Protein AF-A0A9P9YRV8-F1 (afdb_monomer)

Radius of gyration: 102.63 Å; Cα contacts (8 Å, |Δi|>4): 86; chains: 1; bounding box: 200×25×296 Å

Organism: NCBI:txid103775

InterPro domains:
  IPR000014 PAS domain [PS50112] (34-75)
  IPR000014 PAS domain [PS50112] (82-131)

pLDDT: mean 73.24, std 5.91, range [46.06, 87.19]

Secondary structure (DSSP, 8-state):
-HHHHHHHHHHHHHHHHHHHHHHHHHHIIIIIIIHHIIIIIIHHIIIIIIHHHIIIIIHHHHHHHHHIIIIIIIHHIIIIIIHHIIIIIIHHIIIIIIHHHHHHHHHIIIIIIIHHHHHHHHHHHHHIIIIIIIHHIIIIIIHHHHIIIIIHHHHHHHHHIIIIIIHHIIIIIIHHHIIIIIHHHHHHHHHIIIIIIIHIIIIIIIHHIIIIIIHHHIIIIIHHHHHHHHHHIIIIIHHHHHHHHHHHHHHHTT--

Structure (mmCIF, N/CA/C/O backbone):
data_AF-A0A9P9YRV8-F1
#
_entry.id   AF-A0A9P9YRV8-F1
#
loop_
_atom_site.group_PDB
_atom_site.id
_atom_site.type_symbol
_atom_site.label_atom_id
_atom_site.label_alt_id
_atom_site.label_comp_id
_atom_site.label_asym_id
_atom_site.label_entity_id
_atom_site.label_seq_id
_atom_site.pdbx_PDB_ins_code
_atom_site.Cartn_x
_atom_site.Cartn_y
_atom_site.Cartn_z
_atom_site.occupancy
_atom_site.B_iso_or_equiv
_atom_site.auth_seq_id
_atom_site.auth_comp_id
_atom_site.auth_asym_id
_atom_site.auth_atom_id
_atom_site.pdbx_PDB_model_num
ATOM 1 N N . MET A 1 1 ? -99.547 -4.811 131.053 1.00 62.16 1 MET A N 1
ATOM 2 C CA . MET A 1 1 ? -98.113 -4.638 131.348 1.00 62.16 1 MET A CA 1
ATOM 3 C C . MET A 1 1 ? -97.326 -5.528 130.400 1.00 62.16 1 MET A C 1
ATOM 5 O O . MET A 1 1 ? -96.744 -4.985 129.481 1.00 62.16 1 MET A O 1
ATOM 9 N N . GLU A 1 2 ? -97.522 -6.845 130.462 1.00 62.38 2 GLU A N 1
ATOM 10 C CA . GLU A 1 2 ? -96.883 -7.852 129.587 1.00 62.38 2 GLU A CA 1
ATOM 11 C C . GLU A 1 2 ? -97.048 -7.605 128.067 1.00 62.38 2 GLU A C 1
ATOM 13 O O . GLU A 1 2 ? -96.079 -7.603 127.322 1.00 62.38 2 GLU A O 1
ATOM 18 N N . SER A 1 3 ? -98.254 -7.263 127.589 1.00 68.81 3 SER A N 1
ATOM 19 C CA . SER A 1 3 ? -98.469 -6.919 126.164 1.00 68.81 3 SER A CA 1
ATOM 20 C C . SER A 1 3 ? -97.744 -5.645 125.708 1.00 68.81 3 SER A C 1
ATOM 22 O O . SER A 1 3 ? -97.517 -5.473 124.514 1.00 68.81 3 SER A O 1
ATOM 24 N N . MET A 1 4 ? -97.439 -4.734 126.633 1.00 70.69 4 MET A N 1
ATOM 25 C CA . MET A 1 4 ? -96.762 -3.476 126.320 1.00 70.69 4 MET A CA 1
ATOM 26 C C . MET A 1 4 ? -95.242 -3.664 126.339 1.00 70.69 4 MET A C 1
ATOM 28 O O . MET A 1 4 ? -94.564 -3.056 125.524 1.00 70.69 4 MET A O 1
ATOM 32 N N . GLU A 1 5 ? -94.730 -4.542 127.208 1.00 69.75 5 GLU A N 1
ATOM 33 C CA . GLU A 1 5 ? -93.324 -4.967 127.222 1.00 69.75 5 GLU A CA 1
ATOM 34 C C . GLU A 1 5 ? -92.964 -5.748 125.953 1.00 69.75 5 GLU A C 1
ATOM 36 O O . GLU A 1 5 ? -92.031 -5.344 125.267 1.00 69.75 5 GLU A O 1
ATOM 41 N N . ASN A 1 6 ? -93.766 -6.744 125.553 1.00 73.62 6 ASN A N 1
ATOM 42 C CA . ASN A 1 6 ? -93.515 -7.504 124.318 1.00 73.62 6 ASN A CA 1
ATOM 43 C C . ASN A 1 6 ? -93.529 -6.612 123.065 1.00 73.62 6 ASN A C 1
ATOM 45 O O . ASN A 1 6 ? -92.694 -6.765 122.183 1.00 73.62 6 ASN A O 1
ATOM 49 N N . SER A 1 7 ? -94.452 -5.644 122.992 1.00 76.00 7 SER A N 1
ATOM 50 C CA . SER A 1 7 ? -94.503 -4.702 121.866 1.00 76.00 7 SER A CA 1
ATOM 51 C C . SER A 1 7 ? -93.309 -3.745 121.845 1.00 76.00 7 SER A C 1
ATOM 53 O O . SER A 1 7 ? -92.936 -3.272 120.772 1.00 76.00 7 SER A O 1
ATOM 55 N N . LEU A 1 8 ? -92.746 -3.414 123.011 1.00 77.00 8 LEU A N 1
ATOM 56 C CA . LEU A 1 8 ? -91.560 -2.570 123.096 1.00 77.00 8 LEU A CA 1
ATOM 57 C C . LEU A 1 8 ? -90.315 -3.356 122.679 1.00 77.00 8 LEU A C 1
ATOM 59 O O . LEU A 1 8 ? -89.499 -2.821 121.942 1.00 77.00 8 LEU A O 1
ATOM 63 N N . GLU A 1 9 ? -90.202 -4.611 123.118 1.00 78.94 9 GLU A N 1
ATOM 64 C CA . GLU A 1 9 ? -89.102 -5.521 122.787 1.00 78.94 9 GLU A CA 1
ATOM 65 C C . GLU A 1 9 ? -89.057 -5.813 121.282 1.00 78.94 9 GLU A C 1
ATOM 67 O O . GLU A 1 9 ? -88.034 -5.573 120.648 1.00 78.94 9 GLU A O 1
ATOM 72 N N . GLU A 1 10 ? -90.195 -6.167 120.680 1.00 80.12 10 GLU A N 1
ATOM 73 C CA . GLU A 1 10 ? -90.313 -6.421 119.238 1.00 80.12 10 GLU A CA 1
ATOM 74 C C . GLU A 1 10 ? -90.015 -5.159 118.403 1.00 80.12 10 GLU A C 1
ATOM 76 O O . GLU A 1 10 ? -89.367 -5.216 117.357 1.00 80.12 10 GLU A O 1
ATOM 81 N N . SER A 1 11 ? -90.429 -3.977 118.880 1.00 80.50 11 SER A N 1
ATOM 82 C CA . SER A 1 11 ? -90.092 -2.711 118.219 1.00 80.50 11 SER A CA 1
ATOM 83 C C . SER A 1 11 ? -88.614 -2.345 118.358 1.00 80.50 11 SER A C 1
ATOM 85 O O . SER A 1 11 ? -88.076 -1.684 117.467 1.00 80.50 11 SER A O 1
ATOM 87 N N . LEU A 1 12 ? -87.971 -2.716 119.468 1.00 81.88 12 LEU A N 1
ATOM 88 C CA . LEU A 1 12 ? -86.553 -2.459 119.699 1.00 81.88 12 LEU A CA 1
ATOM 89 C C . LEU A 1 12 ? -85.692 -3.387 118.838 1.00 81.88 12 LEU A C 1
ATOM 91 O O . LEU A 1 12 ? -84.738 -2.922 118.223 1.00 81.88 12 LEU A O 1
ATOM 95 N N . GLU A 1 13 ? -86.069 -4.662 118.746 1.00 82.94 13 GLU A N 1
ATOM 96 C CA . GLU A 1 13 ? -85.410 -5.669 117.913 1.00 82.94 13 GLU A CA 1
ATOM 97 C C . GLU A 1 13 ? -85.492 -5.283 116.434 1.00 82.94 13 GLU A C 1
ATOM 99 O O . GLU A 1 13 ? -84.472 -5.193 115.756 1.00 82.94 13 GLU A O 1
ATOM 104 N N . LYS A 1 14 ? -86.681 -4.890 115.962 1.00 82.62 14 LYS A N 1
ATOM 105 C CA . LYS A 1 14 ? -86.872 -4.432 114.581 1.00 82.62 14 LYS A CA 1
ATOM 106 C C . LYS A 1 14 ? -86.102 -3.149 114.258 1.00 82.62 14 LYS A C 1
ATOM 108 O O . LYS A 1 14 ? -85.622 -2.982 113.140 1.00 82.62 14 LYS A O 1
ATOM 113 N N . TYR A 1 15 ? -85.983 -2.230 115.220 1.00 86.75 15 TYR A N 1
ATOM 114 C CA . TYR A 1 15 ? -85.155 -1.032 115.057 1.00 86.75 15 TYR A CA 1
ATOM 115 C C . TYR A 1 15 ? -83.664 -1.384 114.991 1.00 86.75 15 TYR A C 1
ATOM 117 O O . TYR A 1 15 ? -82.944 -0.821 114.173 1.00 86.75 15 TYR A O 1
ATOM 125 N N . GLN A 1 16 ? -83.200 -2.313 115.830 1.00 85.12 16 GLN A N 1
ATOM 126 C CA . GLN A 1 16 ? -81.811 -2.774 115.823 1.00 85.12 16 GLN A CA 1
ATOM 127 C C . GLN A 1 16 ? -81.460 -3.511 114.531 1.00 85.12 16 GLN A C 1
ATOM 129 O O . GLN A 1 16 ? -80.398 -3.252 113.974 1.00 85.12 16 GLN A O 1
ATOM 134 N N . GLU A 1 17 ? -82.347 -4.373 114.036 1.00 84.81 17 GLU A N 1
ATOM 135 C CA . GLU A 1 17 ? -82.160 -5.101 112.781 1.00 84.81 17 GLU A CA 1
ATOM 136 C C . GLU A 1 17 ? -82.099 -4.137 111.592 1.00 84.81 17 GLU A C 1
ATOM 138 O O . GLU A 1 17 ? -81.122 -4.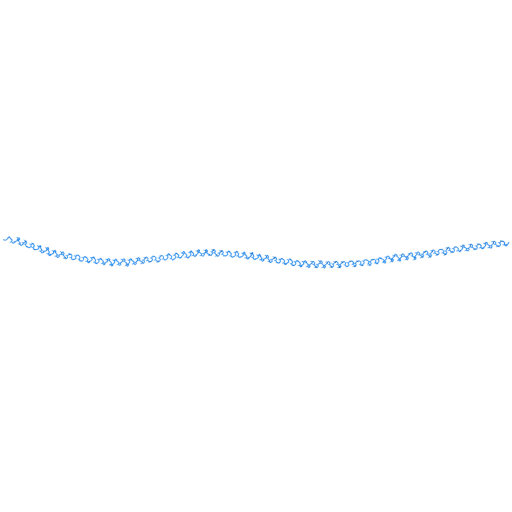154 110.850 1.00 84.81 17 GLU A O 1
ATOM 143 N N . ALA A 1 18 ? -83.056 -3.209 111.485 1.00 84.44 18 ALA A N 1
ATOM 144 C CA . ALA A 1 18 ? -83.060 -2.206 110.420 1.00 84.44 18 ALA A CA 1
ATOM 145 C C . ALA A 1 18 ? -81.844 -1.265 110.485 1.00 84.44 18 ALA A C 1
ATOM 147 O O . ALA A 1 18 ? -81.298 -0.889 109.451 1.00 84.44 18 ALA A O 1
ATOM 148 N N . TYR A 1 19 ? -81.407 -0.878 111.690 1.00 87.19 19 TYR A N 1
ATOM 149 C CA . TYR A 1 19 ? -80.207 -0.059 111.855 1.00 87.19 19 TYR A CA 1
ATOM 150 C C . TYR A 1 19 ? -78.945 -0.825 111.447 1.00 87.19 19 TYR A C 1
ATOM 152 O O . TYR A 1 19 ? -78.084 -0.264 110.777 1.00 87.19 19 TYR A O 1
ATOM 160 N N . LEU A 1 20 ? -78.836 -2.101 111.826 1.00 85.56 20 LEU A N 1
ATOM 161 C CA . LEU A 1 20 ? -77.688 -2.934 111.482 1.00 85.56 20 LEU A CA 1
ATOM 162 C C . LEU A 1 20 ? -77.638 -3.240 109.981 1.00 85.56 20 LEU A C 1
ATOM 164 O O . LEU A 1 20 ? -76.558 -3.204 109.402 1.00 85.56 20 LEU A O 1
ATOM 168 N N . GLU A 1 21 ? -78.786 -3.509 109.360 1.00 86.19 21 GLU A N 1
ATOM 169 C CA . GLU A 1 21 ? -78.904 -3.763 107.923 1.00 86.19 21 GLU A CA 1
ATOM 170 C C . GLU A 1 21 ? -78.520 -2.522 107.116 1.00 86.19 21 GLU A C 1
ATOM 172 O O . GLU A 1 21 ? -77.630 -2.608 106.276 1.00 86.19 21 GLU A O 1
ATOM 177 N N . ALA A 1 22 ? -79.084 -1.354 107.446 1.00 84.69 22 ALA A N 1
ATOM 178 C CA . ALA A 1 22 ? -78.733 -0.099 106.784 1.00 84.69 22 ALA A CA 1
ATOM 179 C C . ALA A 1 22 ? -77.245 0.249 106.960 1.00 84.69 22 ALA A C 1
ATOM 181 O O . ALA A 1 22 ? -76.586 0.647 106.005 1.00 84.69 22 ALA A O 1
ATOM 182 N N . TYR A 1 23 ? -76.698 0.050 108.164 1.00 86.06 23 TYR A N 1
ATOM 183 C CA . TYR A 1 23 ? -75.284 0.305 108.439 1.00 86.06 23 TYR A CA 1
ATOM 184 C C . TYR A 1 23 ? -74.355 -0.663 107.687 1.00 86.06 23 TYR A C 1
ATOM 186 O O . TYR A 1 23 ? -73.300 -0.260 107.205 1.00 86.06 23 TYR A O 1
ATOM 194 N N . LEU A 1 24 ? -74.734 -1.939 107.557 1.00 83.75 24 LEU A N 1
ATOM 195 C CA . LEU A 1 24 ? -73.982 -2.927 106.775 1.00 83.75 24 LEU A CA 1
ATOM 196 C C . LEU A 1 24 ? -74.072 -2.671 105.271 1.00 83.75 24 LEU A C 1
ATOM 198 O O . LEU A 1 24 ? -73.081 -2.872 104.572 1.00 83.75 24 LEU A O 1
ATOM 202 N N . GLU A 1 25 ? -75.235 -2.255 104.777 1.00 86.31 25 GLU A N 1
ATOM 203 C CA . GLU A 1 25 ? -75.452 -1.938 103.368 1.00 86.31 25 GLU A CA 1
ATOM 204 C C . GLU A 1 25 ? -74.643 -0.705 102.957 1.00 86.31 25 GLU A C 1
ATOM 206 O O . GLU A 1 25 ? -73.937 -0.756 101.953 1.00 86.31 25 GLU A O 1
ATOM 211 N N . GLU A 1 26 ? -74.650 0.350 103.778 1.00 84.75 26 GLU A N 1
ATOM 212 C CA . GLU A 1 26 ? -73.836 1.555 103.576 1.00 84.75 26 GLU A CA 1
ATOM 213 C C . GLU A 1 26 ? -72.339 1.218 103.572 1.00 84.75 26 GLU A C 1
ATOM 215 O O . GLU A 1 26 ? -71.637 1.543 102.619 1.00 84.75 26 GLU A O 1
ATOM 220 N N . ILE A 1 27 ? -71.862 0.458 104.567 1.00 84.25 27 ILE A N 1
ATOM 221 C CA . ILE A 1 27 ? -70.458 0.030 104.628 1.00 84.25 27 ILE A CA 1
ATOM 222 C C . ILE A 1 27 ? -70.073 -0.850 103.434 1.00 84.25 27 ILE A C 1
ATOM 224 O O . ILE A 1 27 ? -68.972 -0.699 102.907 1.00 84.25 27 ILE A O 1
ATOM 228 N N . MET A 1 28 ? -70.925 -1.787 103.007 1.00 81.12 28 MET A N 1
ATOM 229 C CA . MET A 1 28 ? -70.617 -2.622 101.842 1.00 81.12 28 MET A CA 1
ATOM 230 C C . MET A 1 28 ? -70.650 -1.829 100.534 1.00 81.12 28 MET A C 1
ATOM 232 O O . MET A 1 28 ? -69.838 -2.101 99.653 1.00 81.12 28 MET A O 1
ATOM 236 N N . ALA A 1 29 ? -71.549 -0.860 100.394 1.00 83.25 29 ALA A N 1
ATOM 237 C CA . ALA A 1 29 ? -71.612 -0.026 99.203 1.00 83.25 29 ALA A CA 1
ATOM 238 C C . ALA A 1 29 ? -70.388 0.898 99.102 1.00 83.25 29 ALA A C 1
ATOM 240 O O . ALA A 1 29 ? -69.692 0.850 98.091 1.00 83.25 29 ALA A O 1
ATOM 241 N N . GLU A 1 30 ? -70.083 1.663 100.154 1.00 80.88 30 GLU A N 1
ATOM 242 C CA . GLU A 1 30 ? -68.940 2.587 100.165 1.00 80.88 30 GLU A CA 1
ATOM 243 C C . GLU A 1 30 ? -67.613 1.825 100.168 1.00 80.88 30 GLU A C 1
ATOM 245 O O . GLU A 1 30 ? -66.820 1.930 99.237 1.00 80.88 30 GLU A O 1
ATOM 250 N N . LEU A 1 31 ? -67.346 1.003 101.189 1.00 75.81 31 LEU A N 1
ATOM 251 C CA . LEU A 1 31 ? -66.008 0.427 101.330 1.00 75.81 31 LEU A CA 1
ATOM 252 C C . LEU A 1 31 ? -65.731 -0.693 100.340 1.00 75.81 31 LEU A C 1
ATOM 254 O O . LEU A 1 31 ? -64.569 -0.919 100.028 1.00 75.81 31 LEU A O 1
ATOM 258 N N . LEU A 1 32 ? -66.736 -1.450 99.913 1.00 75.62 32 LEU A N 1
ATOM 259 C CA . LEU A 1 32 ? -66.520 -2.595 99.029 1.00 75.62 32 LEU A CA 1
ATOM 260 C C . LEU A 1 32 ? -66.768 -2.208 97.575 1.00 75.62 32 LEU A C 1
ATOM 262 O O . LEU A 1 32 ? -65.960 -2.576 96.733 1.00 75.62 32 LEU A O 1
ATOM 266 N N . GLY A 1 33 ? -67.824 -1.445 97.286 1.00 79.38 33 GLY A N 1
ATOM 267 C CA . GLY A 1 33 ? -68.104 -0.942 95.942 1.00 79.38 33 GLY A CA 1
ATOM 268 C C . GLY A 1 33 ? -67.034 0.029 95.453 1.00 79.38 33 GLY A C 1
ATOM 269 O O . GLY A 1 33 ? -66.371 -0.262 94.460 1.00 79.38 33 GLY A O 1
ATOM 270 N N . GLU A 1 34 ? -66.813 1.130 96.178 1.00 79.56 34 GLU A N 1
ATOM 271 C CA . GLU A 1 34 ? -65.898 2.185 95.718 1.00 79.56 34 GLU A CA 1
ATOM 272 C C . GLU A 1 34 ? -64.440 1.721 95.725 1.00 79.56 34 GLU A C 1
ATOM 274 O O . GLU A 1 34 ? -63.749 1.904 94.727 1.00 79.56 34 GLU A O 1
ATOM 279 N N . ASN A 1 35 ? -63.971 1.023 96.771 1.00 78.25 35 ASN A N 1
ATOM 280 C CA . ASN A 1 35 ? -62.591 0.513 96.751 1.00 78.25 35 ASN A CA 1
ATOM 281 C C . ASN A 1 35 ? -62.381 -0.560 95.678 1.00 78.25 35 ASN A C 1
ATOM 283 O O . ASN A 1 35 ? -61.272 -0.669 95.164 1.00 78.25 35 ASN A O 1
ATOM 287 N N . LEU A 1 36 ? -63.378 -1.394 95.352 1.00 77.50 36 LEU A N 1
ATOM 288 C CA . LEU A 1 36 ? -63.213 -2.341 94.244 1.00 77.50 36 LEU A CA 1
ATOM 289 C C . LEU A 1 36 ? -63.170 -1.605 92.909 1.00 77.50 36 LEU A C 1
ATOM 291 O O . LEU A 1 36 ? -62.357 -1.973 92.070 1.00 77.50 36 LEU A O 1
ATOM 295 N N . GLU A 1 37 ? -64.006 -0.591 92.705 1.00 81.62 37 GLU A N 1
ATOM 296 C CA . GLU A 1 37 ? -64.017 0.190 91.468 1.00 81.62 37 GLU A CA 1
ATOM 297 C C . GLU A 1 37 ? -62.722 0.990 91.289 1.00 81.62 37 GLU A C 1
ATOM 299 O O . GLU A 1 37 ? -62.101 0.897 90.235 1.00 81.62 37 GLU A O 1
ATOM 304 N N . GLU A 1 38 ? -62.249 1.674 92.329 1.00 79.44 38 GLU A N 1
ATOM 305 C CA . GLU A 1 38 ? -61.000 2.440 92.296 1.00 79.44 38 GLU A CA 1
ATOM 306 C C . GLU A 1 38 ? -59.787 1.506 92.166 1.00 79.44 38 GLU A C 1
ATOM 308 O O . GLU A 1 38 ? -58.989 1.622 91.237 1.00 79.44 38 GLU A O 1
ATOM 313 N N . ILE A 1 39 ? -59.662 0.500 93.043 1.00 76.81 39 ILE A N 1
ATOM 314 C CA . ILE A 1 39 ? -58.474 -0.362 93.051 1.00 76.81 39 ILE A CA 1
ATOM 315 C C . ILE A 1 39 ? -58.440 -1.276 91.830 1.00 76.81 39 ILE A C 1
ATOM 317 O O . ILE A 1 39 ? -57.359 -1.466 91.282 1.00 76.81 39 ILE A O 1
ATOM 321 N N . LEU A 1 40 ? -59.549 -1.890 91.404 1.00 74.75 40 LEU A N 1
ATOM 322 C CA . LEU A 1 40 ? -59.511 -2.754 90.219 1.00 74.75 40 LEU A CA 1
ATOM 323 C C . LEU A 1 40 ? -59.626 -1.950 88.935 1.00 74.75 40 LEU A C 1
ATOM 325 O O . LEU A 1 40 ? -58.874 -2.242 88.016 1.00 74.75 40 LEU A O 1
ATOM 329 N N . GLY A 1 41 ? -60.536 -0.983 88.846 1.00 77.44 41 GLY A N 1
ATOM 330 C CA . GLY A 1 41 ? -60.760 -0.213 87.625 1.00 77.44 41 GLY A CA 1
ATOM 331 C C . GLY A 1 41 ? -59.528 0.593 87.239 1.00 77.44 41 GLY A C 1
ATOM 332 O O . GLY A 1 41 ? -58.952 0.346 86.180 1.00 77.44 41 GLY A O 1
ATOM 333 N N . GLU A 1 42 ? -59.072 1.480 88.125 1.00 78.00 42 GLU A N 1
ATOM 334 C CA . GLU A 1 42 ? -57.961 2.379 87.804 1.00 78.00 42 GLU A CA 1
ATOM 335 C C . GLU A 1 42 ? -56.635 1.626 87.688 1.00 78.00 42 GLU A C 1
ATOM 337 O O . GLU A 1 42 ? -55.900 1.838 86.724 1.00 78.00 42 GLU A O 1
ATOM 342 N N . ASN A 1 43 ? -56.334 0.678 88.592 1.00 77.44 43 ASN A N 1
ATOM 343 C CA . ASN A 1 43 ? -55.081 -0.071 88.459 1.00 77.44 43 ASN A CA 1
ATOM 344 C C . ASN A 1 43 ? -55.099 -1.034 87.268 1.00 77.44 43 ASN A C 1
ATOM 346 O O . ASN A 1 43 ? -54.046 -1.239 86.677 1.00 77.44 43 ASN A O 1
ATOM 350 N N . LEU A 1 44 ? -56.225 -1.656 86.892 1.00 76.62 44 LEU A N 1
ATOM 351 C CA . LEU A 1 44 ? -56.239 -2.480 85.675 1.00 76.62 44 LEU A CA 1
ATOM 352 C C . LEU A 1 44 ? -56.092 -1.603 84.436 1.00 76.62 44 LEU A C 1
ATOM 354 O O . LEU A 1 44 ? -55.330 -1.965 83.547 1.00 76.62 44 LEU A O 1
ATOM 358 N N . GLU A 1 45 ? -56.772 -0.463 84.366 1.00 79.38 45 GLU A N 1
ATOM 359 C CA . GLU A 1 45 ? -56.668 0.434 83.216 1.00 79.38 45 GLU A CA 1
ATOM 360 C C . GLU A 1 45 ? -55.261 1.026 83.083 1.00 79.38 45 GLU A C 1
ATOM 362 O O . GLU A 1 45 ? -54.676 0.990 82.002 1.00 79.38 45 GLU A O 1
ATOM 367 N N . GLU A 1 46 ? -54.659 1.485 84.178 1.00 77.06 46 GLU A N 1
ATOM 368 C CA . GLU A 1 46 ? -53.307 2.033 84.146 1.00 77.06 46 GLU A CA 1
ATOM 369 C C . GLU A 1 46 ? -52.258 0.946 83.887 1.00 77.06 46 GLU A C 1
ATOM 371 O O . GLU A 1 46 ? -51.392 1.103 83.026 1.00 77.06 46 GLU A O 1
ATOM 376 N N . LEU A 1 47 ? -52.341 -0.180 84.595 1.00 73.44 47 LEU A N 1
ATOM 377 C CA . LEU A 1 47 ? -51.284 -1.187 84.590 1.00 73.44 47 LEU A CA 1
ATOM 378 C C . LEU A 1 47 ? -51.389 -2.133 83.392 1.00 73.44 47 LEU A C 1
ATOM 380 O O . LEU A 1 47 ? -50.351 -2.576 82.916 1.00 73.44 47 LEU A O 1
ATOM 384 N N . LEU A 1 48 ? -52.585 -2.438 82.872 1.00 73.25 48 LEU A N 1
ATOM 385 C CA . LEU A 1 48 ? -52.712 -3.160 81.599 1.00 73.25 48 LEU A CA 1
ATOM 386 C C . LEU A 1 48 ? -52.727 -2.206 80.416 1.00 73.25 48 LEU A C 1
ATOM 388 O O . LEU A 1 48 ? -52.005 -2.469 79.468 1.00 73.25 48 LEU A O 1
ATOM 392 N N . GLY A 1 49 ? -53.518 -1.132 80.449 1.00 75.88 49 GLY A N 1
ATOM 393 C CA . GLY A 1 49 ? -53.675 -0.234 79.304 1.00 75.88 49 GLY A CA 1
ATOM 394 C C . GLY A 1 49 ? -52.358 0.425 78.912 1.00 75.88 49 GLY A C 1
ATOM 395 O O . GLY A 1 49 ? -51.873 0.186 77.808 1.00 75.88 49 GLY A O 1
ATOM 396 N N . LYS A 1 50 ? -51.731 1.171 79.833 1.00 76.25 50 LYS A N 1
ATOM 397 C CA . LYS A 1 50 ? -50.487 1.890 79.516 1.00 76.25 50 LYS A CA 1
ATOM 398 C C . LYS A 1 50 ? -49.311 0.950 79.292 1.00 76.25 50 LYS A C 1
ATOM 400 O O . LYS A 1 50 ? -48.604 1.122 78.310 1.00 76.25 50 LYS A O 1
ATOM 405 N N . ASN A 1 51 ? -49.116 -0.072 80.135 1.00 74.69 51 ASN A N 1
ATOM 406 C CA . ASN A 1 51 ? -47.987 -0.986 79.915 1.00 74.69 51 ASN A CA 1
ATOM 407 C C . ASN A 1 51 ? -48.158 -1.815 78.638 1.00 74.69 51 ASN A C 1
ATOM 409 O O . ASN A 1 51 ? -47.159 -2.114 77.997 1.00 74.69 51 ASN A O 1
ATOM 413 N N . LEU A 1 52 ? -49.376 -2.226 78.254 1.00 74.75 52 LEU A N 1
ATOM 414 C CA . LEU A 1 52 ? -49.554 -2.913 76.970 1.00 74.75 52 LEU A CA 1
ATOM 415 C C . LEU A 1 52 ? -49.303 -1.963 75.807 1.00 74.75 52 LEU A C 1
ATOM 417 O O . LEU A 1 52 ? -48.685 -2.387 74.843 1.00 74.75 52 LEU A O 1
ATOM 421 N N . GLU A 1 53 ? -49.747 -0.712 75.885 1.00 78.00 53 GLU A N 1
ATOM 422 C CA . GLU A 1 53 ? -49.512 0.278 74.832 1.00 78.00 53 GLU A CA 1
ATOM 423 C C . GLU A 1 53 ? -48.021 0.626 74.694 1.00 78.00 53 GLU A C 1
ATOM 425 O O . GLU A 1 53 ? -47.496 0.625 73.587 1.00 78.00 53 GLU A O 1
ATOM 430 N N . GLU A 1 54 ? -47.300 0.800 75.799 1.00 75.12 54 GLU A N 1
ATOM 431 C CA . GLU A 1 54 ? -45.858 1.086 75.802 1.00 75.12 54 GLU A CA 1
ATOM 432 C C . GLU A 1 54 ? -45.029 -0.143 75.372 1.00 75.12 54 GLU A C 1
ATOM 434 O O . GLU A 1 54 ? -44.103 -0.051 74.564 1.00 75.12 54 GLU A O 1
ATOM 439 N N . ILE A 1 55 ? -45.379 -1.342 75.853 1.00 72.56 55 ILE A N 1
ATOM 440 C CA . ILE A 1 55 ? -44.641 -2.568 75.510 1.00 72.56 55 ILE A CA 1
ATOM 441 C C . ILE A 1 55 ? -44.953 -3.046 74.086 1.00 72.56 55 ILE A C 1
ATOM 443 O O . ILE A 1 55 ? -44.041 -3.482 73.390 1.00 72.56 55 ILE A O 1
ATOM 447 N N . LEU A 1 56 ? -46.214 -3.028 73.643 1.00 70.62 56 LEU A N 1
ATOM 448 C CA . LEU A 1 56 ? -46.587 -3.520 72.308 1.00 70.62 56 LEU A CA 1
ATOM 449 C C . LEU A 1 56 ? -46.570 -2.442 71.232 1.00 70.62 56 LEU A C 1
ATOM 451 O O . LEU A 1 56 ? -46.399 -2.794 70.072 1.00 70.62 56 LEU A O 1
ATOM 455 N N . GLY A 1 57 ? -46.822 -1.184 71.575 1.00 72.50 57 GLY A N 1
ATOM 456 C CA . GLY A 1 57 ? -46.761 -0.078 70.628 1.00 72.50 57 GLY A CA 1
ATOM 457 C C . GLY A 1 57 ? -45.311 0.295 70.383 1.00 72.50 57 GLY A C 1
ATOM 458 O O . GLY A 1 57 ? -44.749 -0.074 69.360 1.00 72.50 57 GLY A O 1
ATOM 459 N N . GLU A 1 58 ? -44.688 0.949 71.361 1.00 74.31 58 GLU A N 1
ATOM 460 C CA . GLU A 1 58 ? -43.376 1.570 71.163 1.00 74.31 58 GLU A CA 1
ATOM 461 C C . GLU A 1 58 ? -42.262 0.538 70.962 1.00 74.31 58 GLU A C 1
ATOM 463 O O . GLU A 1 58 ? -41.585 0.571 69.939 1.00 74.31 58 GLU A O 1
ATOM 468 N N . ASN A 1 59 ? -42.108 -0.438 71.867 1.00 73.88 59 ASN A N 1
ATOM 469 C CA . ASN A 1 59 ? -41.000 -1.395 71.725 1.00 73.88 59 ASN A CA 1
ATOM 470 C C . ASN A 1 59 ? -41.155 -2.300 70.497 1.00 73.88 59 ASN A C 1
ATOM 472 O O . ASN A 1 59 ? -40.156 -2.723 69.924 1.00 73.88 59 ASN A O 1
ATOM 476 N N . LEU A 1 60 ? -42.382 -2.659 70.105 1.00 73.69 60 LEU A N 1
ATOM 477 C CA . LEU A 1 60 ? -42.580 -3.531 68.946 1.00 73.69 60 LEU A CA 1
ATOM 478 C C . LEU A 1 60 ? -42.383 -2.767 67.635 1.00 73.69 60 LEU A C 1
ATOM 480 O O . LEU A 1 60 ? -41.857 -3.346 66.689 1.00 73.69 60 LEU A O 1
ATOM 484 N N . GLU A 1 61 ? -42.807 -1.503 67.583 1.00 77.19 61 GLU A N 1
ATOM 485 C CA . GLU A 1 61 ? -42.603 -0.613 66.440 1.00 77.19 61 GLU A CA 1
ATOM 486 C C . GLU A 1 61 ? -41.118 -0.284 66.266 1.00 77.19 61 GLU A C 1
ATOM 488 O O . GLU A 1 61 ? -40.588 -0.508 65.181 1.00 77.19 61 GLU A O 1
ATOM 493 N N . GLU A 1 62 ? -40.423 0.104 67.339 1.00 76.62 62 GLU A N 1
ATOM 494 C CA . GLU A 1 62 ? -38.981 0.383 67.320 1.00 76.62 62 GLU A CA 1
ATOM 495 C C . GLU A 1 62 ? -38.182 -0.865 66.912 1.00 76.62 62 GLU A C 1
ATOM 497 O O . GLU A 1 62 ? -37.345 -0.808 66.013 1.00 76.62 62 GLU A O 1
ATOM 502 N N . TYR A 1 63 ? -38.513 -2.033 67.476 1.00 77.12 63 TYR A N 1
ATOM 503 C CA . TYR A 1 63 ? -37.851 -3.291 67.121 1.00 77.12 63 TYR A CA 1
ATOM 504 C C . TYR A 1 63 ? -38.120 -3.720 65.668 1.00 77.12 63 TYR A C 1
ATOM 506 O O . TYR A 1 63 ? -37.255 -4.318 65.028 1.00 77.12 63 TYR A O 1
ATOM 514 N N . LEU A 1 64 ? -39.308 -3.437 65.121 1.00 76.06 64 LEU A N 1
ATOM 515 C CA . LEU A 1 64 ? -39.631 -3.716 63.716 1.00 76.06 64 LEU A CA 1
ATOM 516 C C . LEU A 1 64 ? -38.950 -2.739 62.758 1.00 76.06 64 LEU A C 1
ATOM 518 O O . LEU A 1 64 ? -38.468 -3.183 61.714 1.00 76.06 64 LEU A O 1
ATOM 522 N N . GLU A 1 65 ? -38.912 -1.447 63.088 1.00 80.19 65 GLU A N 1
ATOM 523 C CA . GLU A 1 65 ? -38.210 -0.434 62.297 1.00 80.19 65 GLU A CA 1
ATOM 524 C C . GLU A 1 65 ? -36.712 -0.716 62.250 1.00 80.19 65 GLU A C 1
ATOM 526 O O . GLU A 1 65 ? -36.148 -0.753 61.159 1.00 80.19 65 GLU A O 1
ATOM 531 N N . GLU A 1 66 ? -36.081 -0.979 63.396 1.00 78.25 66 GLU A N 1
ATOM 532 C CA . GLU A 1 66 ? -34.641 -1.232 63.481 1.00 78.25 66 GLU A CA 1
ATOM 533 C C . GLU A 1 66 ? -34.258 -2.494 62.696 1.00 78.25 66 GLU A C 1
ATOM 535 O O . GLU A 1 66 ? -33.372 -2.456 61.842 1.00 78.25 66 GLU A O 1
ATOM 540 N N . ILE A 1 67 ? -35.006 -3.591 62.872 1.00 75.06 67 ILE A N 1
ATOM 541 C CA . ILE A 1 67 ? -34.773 -4.826 62.114 1.00 75.06 67 ILE A CA 1
ATOM 542 C C . ILE A 1 67 ? -35.011 -4.628 60.615 1.00 75.06 67 ILE A C 1
ATOM 544 O O . ILE A 1 67 ? -34.247 -5.161 59.811 1.00 75.06 67 ILE A O 1
ATOM 548 N N . MET A 1 68 ? -36.060 -3.910 60.201 1.00 71.50 68 MET A N 1
ATOM 549 C CA . MET A 1 68 ? -36.284 -3.653 58.774 1.00 71.50 68 MET A CA 1
ATOM 550 C C . MET A 1 68 ? -35.214 -2.736 58.179 1.00 71.50 68 MET A C 1
ATOM 552 O O . MET A 1 68 ? -34.816 -2.949 57.034 1.00 71.50 68 MET A O 1
ATOM 556 N N . ALA A 1 69 ? -34.740 -1.741 58.925 1.00 77.00 69 ALA A N 1
ATOM 557 C CA . ALA A 1 69 ? -33.701 -0.832 58.468 1.00 77.00 69 ALA A CA 1
ATOM 558 C C . ALA A 1 69 ? -32.353 -1.551 58.317 1.00 77.00 69 ALA A C 1
ATOM 560 O O . ALA A 1 69 ? -31.783 -1.521 57.229 1.00 77.00 69 ALA A O 1
ATOM 561 N N . GLU A 1 70 ? -31.886 -2.257 59.351 1.00 73.94 70 GLU A N 1
ATOM 562 C CA . GLU A 1 70 ? -30.611 -2.983 59.295 1.00 73.94 70 GLU A CA 1
ATOM 563 C C . GLU A 1 70 ? -30.688 -4.176 58.339 1.00 73.94 70 GLU A C 1
ATOM 565 O O . GLU A 1 70 ? -29.927 -4.269 57.378 1.00 73.94 70 GLU A O 1
ATOM 570 N N . LEU A 1 71 ? -31.622 -5.111 58.554 1.00 69.12 71 LEU A N 1
ATOM 571 C CA . LEU A 1 71 ? -31.599 -6.349 57.774 1.00 69.12 71 LEU A CA 1
ATOM 572 C C . LEU A 1 71 ? -32.033 -6.145 56.335 1.00 69.12 71 LEU A C 1
ATOM 574 O O . LEU A 1 71 ? -31.527 -6.860 55.476 1.00 69.12 71 LEU A O 1
ATOM 578 N N . LEU A 1 72 ? -33.002 -5.271 56.063 1.00 68.44 72 LEU A N 1
ATOM 579 C CA . LEU A 1 72 ? -33.485 -5.081 54.700 1.00 68.44 72 LEU A CA 1
ATOM 580 C C . LEU A 1 72 ? -32.708 -3.974 53.998 1.00 68.44 72 LEU A C 1
ATOM 582 O O . LEU A 1 72 ? -32.308 -4.183 52.862 1.00 68.44 72 LEU A O 1
ATOM 586 N N . GLY A 1 73 ? -32.484 -2.834 54.652 1.00 72.12 73 GLY A N 1
ATOM 587 C CA . GLY A 1 73 ? -31.747 -1.712 54.072 1.00 72.12 73 GLY A CA 1
ATOM 588 C C . GLY A 1 73 ? -30.289 -2.062 53.799 1.00 72.12 73 GLY A C 1
ATOM 589 O O . GLY A 1 73 ? -29.885 -2.087 52.637 1.00 72.12 73 GLY A O 1
ATOM 590 N N . GLU A 1 74 ? -29.525 -2.399 54.843 1.00 72.12 74 GLU A N 1
ATOM 591 C CA . GLU A 1 74 ? -28.080 -2.620 54.700 1.00 72.12 74 GLU A CA 1
ATOM 592 C C . GLU A 1 74 ? -27.762 -3.883 53.895 1.00 72.12 74 GLU A C 1
ATOM 594 O O . GLU A 1 74 ? -26.957 -3.814 52.971 1.00 72.12 74 GLU A O 1
ATOM 599 N N . ASN A 1 75 ? -28.440 -5.020 54.133 1.00 70.75 75 ASN A N 1
ATOM 600 C CA . ASN A 1 75 ? -28.160 -6.211 53.313 1.00 70.75 75 ASN A CA 1
ATOM 601 C C . ASN A 1 75 ? -28.578 -6.028 51.849 1.00 70.75 75 ASN A C 1
ATOM 603 O O . ASN A 1 75 ? -27.959 -6.636 50.980 1.00 70.75 75 ASN A O 1
ATOM 607 N N . LEU A 1 76 ? -29.638 -5.265 51.535 1.00 70.19 76 LEU A N 1
ATOM 608 C CA . LEU A 1 76 ? -29.957 -4.997 50.127 1.00 70.19 76 LEU A CA 1
ATOM 609 C C . LEU A 1 76 ? -28.903 -4.087 49.504 1.00 70.19 76 LEU A C 1
ATOM 611 O O . LEU A 1 76 ? -28.536 -4.325 48.359 1.00 70.19 76 LEU A O 1
ATOM 615 N N . GLU A 1 77 ? -28.413 -3.082 50.223 1.00 76.06 77 GLU A N 1
ATOM 616 C CA . GLU A 1 77 ? -27.375 -2.182 49.722 1.00 76.06 77 GLU A CA 1
ATOM 617 C C . GLU A 1 77 ? -26.039 -2.910 49.521 1.00 76.06 77 GLU A C 1
ATOM 619 O O . GLU A 1 77 ? -25.452 -2.805 48.448 1.00 76.06 77 GLU A O 1
ATOM 624 N N . GLU A 1 78 ? -25.616 -3.742 50.472 1.00 74.31 78 GLU A N 1
ATOM 625 C CA . GLU A 1 78 ? -24.389 -4.537 50.365 1.00 74.31 78 GLU A CA 1
ATOM 626 C C . GLU A 1 78 ? -24.528 -5.629 49.289 1.00 74.31 78 GLU A C 1
ATOM 628 O O . GLU A 1 78 ? -23.724 -5.718 48.361 1.00 74.31 78 GLU A O 1
ATOM 633 N N . ILE A 1 79 ? -25.597 -6.438 49.331 1.00 70.94 79 ILE A N 1
ATOM 634 C CA . ILE A 1 79 ? -25.742 -7.557 48.392 1.00 70.94 79 ILE A CA 1
ATOM 635 C C . ILE A 1 79 ? -26.033 -7.064 46.978 1.00 70.94 79 ILE A C 1
ATOM 637 O O . ILE A 1 79 ? -25.455 -7.611 46.043 1.00 70.94 79 ILE A O 1
ATOM 641 N N . LEU A 1 80 ? -26.941 -6.105 46.771 1.00 69.06 80 LEU A N 1
ATOM 642 C CA . LEU A 1 80 ? -27.233 -5.628 45.416 1.00 69.06 80 LEU A CA 1
ATOM 643 C C . LEU A 1 80 ? -26.222 -4.590 44.963 1.00 69.06 80 LEU A C 1
ATOM 645 O O . LEU A 1 80 ? -25.760 -4.704 43.838 1.00 69.06 80 LEU A O 1
ATOM 649 N N . GLY A 1 81 ? -25.891 -3.598 45.787 1.00 72.50 81 GLY A N 1
ATOM 650 C CA . GLY A 1 81 ? -24.985 -2.517 45.405 1.00 72.50 81 GLY A CA 1
ATOM 651 C C . GLY A 1 81 ? -23.588 -3.038 45.100 1.00 72.50 81 GLY A C 1
ATOM 652 O O . GLY A 1 81 ? -23.146 -2.939 43.956 1.00 72.50 81 GLY A O 1
ATOM 653 N N . GLU A 1 82 ? -22.933 -3.669 46.078 1.00 74.00 82 GLU A N 1
ATOM 654 C CA . GLU A 1 82 ? -21.543 -4.102 45.906 1.00 74.00 82 GLU A CA 1
ATOM 655 C C . GLU A 1 82 ? -21.415 -5.263 44.917 1.00 74.00 82 GLU A C 1
ATOM 657 O O . GLU A 1 82 ? -20.555 -5.213 44.038 1.00 74.00 82 GLU A O 1
ATOM 662 N N . 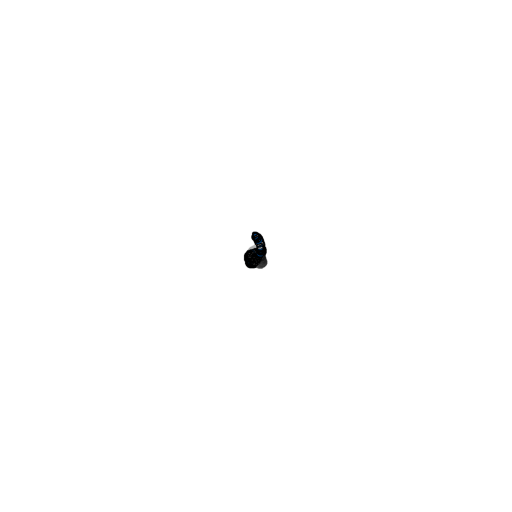ASN A 1 83 ? -22.291 -6.282 44.964 1.00 71.25 83 ASN A N 1
ATOM 663 C CA . ASN A 1 83 ? -22.175 -7.369 43.982 1.00 71.25 83 ASN A CA 1
ATOM 664 C C . ASN A 1 83 ? -22.553 -6.922 42.568 1.00 71.25 83 ASN A C 1
ATOM 666 O O . ASN A 1 83 ? -21.970 -7.443 41.621 1.00 71.25 83 ASN A O 1
ATOM 670 N N . LEU A 1 84 ? -23.519 -6.012 42.366 1.00 69.88 84 LEU A N 1
ATOM 671 C CA . LEU A 1 84 ? -23.782 -5.511 41.011 1.00 69.88 84 LEU A CA 1
ATOM 672 C C . LEU A 1 84 ? -22.612 -4.665 40.524 1.00 69.88 84 LEU A C 1
ATOM 674 O O . LEU A 1 84 ? -22.213 -4.823 39.376 1.00 69.88 84 LEU A O 1
ATOM 678 N N . GLU A 1 85 ? -22.046 -3.802 41.364 1.00 77.00 85 GLU A N 1
ATOM 679 C CA . GLU A 1 85 ? -20.910 -2.969 40.978 1.00 77.00 85 GLU A CA 1
ATOM 680 C C . GLU A 1 85 ? -19.669 -3.813 40.669 1.00 77.00 85 GLU A C 1
ATOM 682 O O . GLU A 1 85 ? -19.045 -3.629 39.626 1.00 77.00 85 GLU A O 1
ATOM 687 N N . GLU A 1 86 ? -19.349 -4.807 41.495 1.00 74.19 86 GLU A N 1
ATOM 688 C CA . GLU A 1 86 ? -18.205 -5.678 41.247 1.00 74.19 86 GLU A CA 1
ATOM 689 C C . GLU A 1 86 ? -18.443 -6.602 40.046 1.00 74.19 86 GLU A C 1
ATOM 691 O O . GLU A 1 86 ? -17.593 -6.710 39.161 1.00 74.19 86 GLU A O 1
ATOM 696 N N . LEU A 1 87 ? -19.607 -7.249 39.970 1.00 69.75 87 LEU A N 1
ATOM 697 C CA . LEU A 1 87 ? -19.859 -8.293 38.981 1.00 69.75 87 LEU A CA 1
ATOM 698 C C . LEU A 1 87 ? -20.250 -7.732 37.613 1.00 69.75 87 LEU A C 1
ATOM 700 O O . LEU A 1 87 ? -19.909 -8.355 36.614 1.00 69.75 87 LEU A O 1
ATOM 704 N N . LEU A 1 88 ? -20.934 -6.586 37.528 1.00 68.44 88 LEU A N 1
ATOM 705 C CA . LEU A 1 88 ? -21.149 -5.901 36.247 1.00 68.44 88 LEU A CA 1
ATOM 706 C C . LEU A 1 88 ? -19.996 -4.964 35.924 1.00 68.44 88 LEU A C 1
ATOM 708 O O . LEU A 1 88 ? -19.529 -5.004 34.796 1.00 68.44 88 LEU A O 1
ATOM 712 N N . GLY A 1 89 ? -19.536 -4.143 36.870 1.00 73.38 89 GLY A N 1
ATOM 713 C CA . GLY A 1 89 ? -18.503 -3.141 36.614 1.00 73.38 89 GLY A CA 1
ATOM 714 C C . GLY A 1 89 ? -17.187 -3.775 36.182 1.00 73.38 89 GLY A C 1
ATOM 715 O O . GLY A 1 89 ? -16.758 -3.544 35.053 1.00 73.38 89 GLY A O 1
ATOM 716 N N . LYS A 1 90 ? -16.593 -4.642 37.018 1.00 74.19 90 LYS A N 1
ATOM 717 C CA . LYS A 1 90 ? -15.302 -5.264 36.677 1.00 74.19 90 LYS A CA 1
ATOM 718 C C . LYS A 1 90 ? -15.408 -6.220 35.500 1.00 74.19 90 LYS A C 1
ATOM 720 O O . LYS A 1 90 ? -14.579 -6.137 34.608 1.00 74.19 90 LYS A O 1
ATOM 725 N N . ASN A 1 91 ? -16.422 -7.092 35.445 1.00 70.00 91 ASN A N 1
ATOM 726 C CA . ASN A 1 91 ? -16.516 -8.012 34.304 1.00 70.00 91 ASN A CA 1
ATOM 727 C C . ASN A 1 91 ? -16.804 -7.276 32.994 1.00 70.00 91 ASN A C 1
ATOM 729 O O . ASN A 1 91 ? -16.332 -7.724 31.958 1.00 70.00 91 ASN A O 1
ATOM 733 N N . LEU A 1 92 ? -17.586 -6.187 32.986 1.00 69.12 92 LEU A N 1
ATOM 734 C CA . LEU A 1 92 ? -17.758 -5.409 31.757 1.00 69.12 92 LEU A CA 1
ATOM 735 C C . LEU A 1 92 ? -16.459 -4.704 31.386 1.00 69.12 92 LEU A C 1
ATOM 737 O O . LEU A 1 92 ? -16.114 -4.716 30.215 1.00 69.12 92 LEU A O 1
ATOM 741 N N . GLU A 1 93 ? -15.736 -4.125 32.341 1.00 77.81 93 GLU A N 1
ATOM 742 C CA . GLU A 1 93 ? -14.463 -3.453 32.067 1.00 77.81 93 GLU A CA 1
ATOM 743 C C . GLU A 1 93 ? -13.392 -4.432 31.562 1.00 77.81 93 GLU A C 1
ATOM 745 O O . GLU A 1 93 ? -12.743 -4.158 30.561 1.00 77.81 93 GLU A O 1
ATOM 750 N N . GLU A 1 94 ? -13.273 -5.613 32.161 1.00 75.06 94 GLU A N 1
ATOM 751 C CA . GLU A 1 94 ? -12.318 -6.646 31.745 1.00 75.06 94 GLU A CA 1
ATOM 752 C C . GLU A 1 94 ? -12.737 -7.283 30.409 1.00 75.06 94 GLU A C 1
ATOM 754 O O . GLU A 1 94 ? -11.946 -7.381 29.473 1.00 75.06 94 GLU A O 1
ATOM 759 N N . ILE A 1 95 ? -14.015 -7.659 30.252 1.00 68.88 95 ILE A N 1
ATOM 760 C CA . ILE A 1 95 ? -14.470 -8.329 29.027 1.00 68.88 95 ILE A CA 1
ATOM 761 C C . ILE A 1 95 ? -14.530 -7.364 27.841 1.00 68.88 95 ILE A C 1
ATOM 763 O O . ILE A 1 95 ? -14.104 -7.744 26.754 1.00 68.88 95 ILE A O 1
ATOM 767 N N . LEU A 1 96 ? -15.095 -6.162 28.003 1.00 67.38 96 LEU A N 1
ATOM 768 C CA . LEU A 1 96 ? -15.231 -5.189 26.909 1.00 67.38 96 LEU A CA 1
ATOM 769 C C . LEU A 1 96 ? -14.025 -4.272 26.763 1.00 67.38 96 LEU A C 1
ATOM 771 O O . LEU A 1 96 ? -13.837 -3.756 25.671 1.00 67.38 96 LEU A O 1
ATOM 775 N N . GLY A 1 97 ? -13.271 -3.994 27.821 1.00 73.06 97 GLY A N 1
ATOM 776 C CA . GLY A 1 97 ? -12.060 -3.187 27.720 1.00 73.06 97 GLY A CA 1
ATOM 777 C C . GLY A 1 97 ? -10.942 -4.017 27.117 1.00 73.06 97 GLY A C 1
ATOM 778 O O . GLY A 1 97 ? -10.566 -3.788 25.972 1.00 73.06 97 GLY A O 1
ATOM 779 N N . GLU A 1 98 ? -10.479 -5.032 27.848 1.00 74.94 98 GLU A N 1
ATOM 780 C CA . GLU A 1 98 ? -9.269 -5.766 27.465 1.00 74.94 98 GLU A CA 1
ATOM 781 C C . GLU A 1 98 ? -9.466 -6.598 26.196 1.00 74.94 98 GLU A C 1
ATOM 783 O O . GLU A 1 98 ? -8.707 -6.426 25.247 1.00 74.94 98 GLU A O 1
ATOM 788 N N . ASN A 1 99 ? -10.514 -7.431 26.101 1.00 71.88 99 ASN A N 1
ATOM 789 C CA . ASN A 1 99 ? -10.665 -8.257 24.891 1.00 71.88 99 ASN A CA 1
ATOM 790 C C . ASN A 1 99 ? -10.962 -7.417 23.649 1.00 71.88 99 ASN A C 1
ATOM 792 O O . ASN A 1 99 ? -10.612 -7.820 22.548 1.00 71.88 99 ASN A O 1
ATOM 796 N N . LEU A 1 100 ? -11.671 -6.293 23.784 1.00 71.44 100 LEU A N 1
ATOM 797 C CA . LEU A 1 100 ? -12.014 -5.478 22.620 1.00 71.44 100 LEU A CA 1
ATOM 798 C C . LEU A 1 100 ? -10.807 -4.669 22.151 1.00 71.44 100 LEU A C 1
ATOM 800 O O . LEU A 1 100 ? -10.657 -4.495 20.947 1.00 71.44 100 LEU A O 1
ATOM 804 N N . GLU A 1 101 ? -9.961 -4.211 23.077 1.00 79.06 101 GLU A N 1
ATOM 805 C CA . GLU A 1 101 ? -8.684 -3.566 22.777 1.00 79.06 101 GLU A CA 1
ATOM 806 C C . GLU A 1 101 ? -7.709 -4.556 22.133 1.00 79.06 101 GLU A C 1
ATOM 808 O O . GLU A 1 101 ? -7.242 -4.286 21.030 1.00 79.06 101 GLU A O 1
ATOM 813 N N . GLU A 1 102 ? -7.509 -5.738 22.725 1.00 78.75 102 GLU A N 1
ATOM 814 C CA . GLU A 1 102 ? -6.637 -6.789 22.180 1.00 78.75 102 GLU A CA 1
ATOM 815 C C . GLU A 1 102 ? -7.110 -7.242 20.789 1.00 78.75 102 GLU A C 1
ATOM 817 O O . GLU A 1 102 ? -6.331 -7.274 19.839 1.00 78.75 102 GLU A O 1
ATOM 822 N N . TYR A 1 103 ? -8.414 -7.486 20.619 1.00 76.75 103 TYR A N 1
ATOM 823 C CA . TYR A 1 103 ? -8.976 -7.906 19.334 1.00 76.75 103 TYR A CA 1
ATOM 824 C C . TYR A 1 103 ? -8.902 -6.806 18.264 1.00 76.75 103 TYR A C 1
ATOM 826 O O . TYR A 1 103 ? -8.737 -7.109 17.083 1.00 76.75 103 TYR A O 1
ATOM 834 N N . LEU A 1 104 ? -9.029 -5.525 18.635 1.00 75.38 104 LEU A N 1
ATOM 835 C CA . LEU A 1 104 ? -8.837 -4.407 17.701 1.00 75.38 104 LEU A CA 1
ATOM 836 C C . LEU A 1 104 ? -7.371 -4.229 17.329 1.00 75.38 104 LEU A C 1
ATOM 838 O O . LEU A 1 104 ? -7.084 -3.982 16.159 1.00 75.38 104 LEU A O 1
ATOM 842 N N . GLU A 1 105 ? -6.469 -4.331 18.300 1.00 81.69 105 GLU A N 1
ATOM 843 C CA . GLU A 1 105 ? -5.039 -4.138 18.099 1.00 81.69 105 GLU A CA 1
ATOM 844 C C . GLU A 1 105 ? -4.458 -5.261 17.234 1.00 81.69 105 GLU A C 1
ATOM 846 O O . GLU A 1 105 ? -3.793 -4.970 16.243 1.00 81.69 105 GLU A O 1
ATOM 851 N N . GLU A 1 106 ? -4.799 -6.520 17.519 1.00 79.06 106 GLU A N 1
ATOM 852 C CA . GLU A 1 106 ? -4.347 -7.685 16.752 1.00 79.06 106 GLU A CA 1
ATOM 853 C C . GLU A 1 106 ? -4.899 -7.661 15.319 1.00 79.06 106 GLU A C 1
ATOM 855 O O . GLU A 1 106 ? -4.134 -7.752 14.359 1.00 79.06 106 GLU A O 1
ATOM 860 N N . ILE A 1 107 ? -6.204 -7.418 15.140 1.00 75.38 107 ILE A N 1
ATOM 861 C CA . ILE A 1 107 ? -6.801 -7.348 13.798 1.00 75.38 107 ILE A CA 1
ATOM 862 C C . ILE A 1 107 ? -6.289 -6.146 13.004 1.00 75.38 107 IL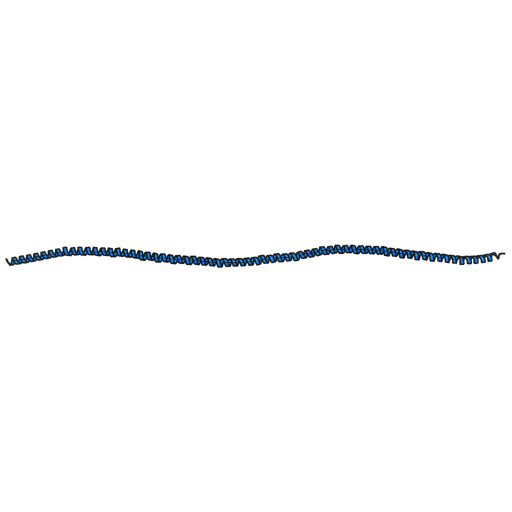E A C 1
ATOM 864 O O . ILE A 1 107 ? -6.047 -6.278 11.804 1.00 75.38 107 ILE A O 1
ATOM 868 N N . MET A 1 108 ? -6.149 -4.965 13.617 1.00 71.56 108 MET A N 1
ATOM 869 C CA . MET A 1 108 ? -5.590 -3.810 12.908 1.00 71.56 108 MET A CA 1
ATOM 870 C C . MET A 1 108 ? -4.113 -4.016 12.588 1.00 71.56 108 MET A C 1
ATOM 872 O O . MET A 1 108 ? -3.682 -3.593 11.519 1.00 71.56 108 MET A O 1
ATOM 876 N N . ALA A 1 109 ? -3.339 -4.646 13.469 1.00 75.25 109 ALA A N 1
ATOM 877 C CA . ALA A 1 109 ? -1.939 -4.930 13.202 1.00 75.25 109 ALA A CA 1
ATOM 878 C C . ALA A 1 109 ? -1.798 -5.941 12.062 1.00 75.25 109 ALA A C 1
ATOM 880 O O . ALA A 1 109 ? -1.226 -5.595 11.034 1.00 75.25 109 ALA A O 1
ATOM 881 N N . GLU A 1 110 ? -2.373 -7.137 12.187 1.00 74.31 110 GLU A N 1
ATOM 882 C CA . GLU A 1 110 ? -2.247 -8.172 11.159 1.00 74.31 110 GLU A CA 1
ATOM 883 C C . GLU A 1 110 ? -2.904 -7.737 9.850 1.00 74.31 110 GLU A C 1
ATOM 885 O O . GLU A 1 110 ? -2.241 -7.602 8.828 1.00 74.31 110 GLU A O 1
ATOM 890 N N . LEU A 1 111 ? -4.205 -7.438 9.844 1.00 70.06 111 LEU A N 1
ATOM 891 C CA . LEU A 1 111 ? -4.871 -7.190 8.568 1.00 70.06 111 LEU A CA 1
ATOM 892 C C . LEU A 1 111 ? -4.456 -5.868 7.937 1.00 70.06 111 LEU A C 1
ATOM 894 O O . LEU A 1 111 ? -4.423 -5.797 6.712 1.00 70.06 111 LEU A O 1
ATOM 898 N N . LEU A 1 112 ? -4.207 -4.810 8.712 1.00 69.31 112 LEU A N 1
ATOM 899 C CA . LEU A 1 112 ? -3.917 -3.512 8.111 1.00 69.31 112 LEU A CA 1
ATOM 900 C C . LEU A 1 112 ? -2.438 -3.357 7.771 1.00 69.31 112 LEU A C 1
ATOM 902 O O . LEU A 1 112 ? -2.163 -2.855 6.690 1.00 69.31 112 LEU A O 1
ATOM 906 N N . MET A 1 113 ? -1.496 -3.743 8.641 1.00 72.88 113 MET A N 1
ATOM 907 C CA . MET A 1 113 ? -0.076 -3.611 8.285 1.00 72.88 113 MET A CA 1
ATOM 908 C C . MET A 1 113 ? 0.327 -4.648 7.252 1.00 72.88 113 MET A C 1
ATOM 910 O O . MET A 1 113 ? 0.914 -4.264 6.248 1.00 72.88 113 MET A O 1
ATOM 914 N N . GLU A 1 114 ? -0.037 -5.914 7.440 1.00 74.31 114 GLU A N 1
ATOM 915 C CA . GLU A 1 114 ? 0.450 -6.992 6.577 1.00 74.31 114 GLU A CA 1
ATOM 916 C C . GLU A 1 114 ? -0.112 -6.857 5.151 1.00 74.31 114 GLU A C 1
ATOM 918 O O . GLU A 1 114 ? 0.653 -6.855 4.190 1.00 74.31 114 GLU A O 1
ATOM 923 N N . ASN A 1 115 ? -1.418 -6.585 4.987 1.00 73.12 115 ASN A N 1
ATOM 924 C CA . ASN A 1 115 ? -1.974 -6.345 3.645 1.00 73.12 115 ASN A CA 1
ATOM 925 C C . ASN A 1 115 ? -1.454 -5.051 3.009 1.00 73.12 115 ASN A C 1
ATOM 927 O O . ASN A 1 115 ? -1.349 -4.973 1.787 1.00 73.12 115 ASN A O 1
ATOM 931 N N . LEU A 1 116 ? -1.198 -3.999 3.795 1.00 75.62 116 LEU A N 1
ATOM 932 C CA . LEU A 1 116 ? -0.717 -2.735 3.238 1.00 75.62 116 LEU A CA 1
ATOM 933 C C . LEU A 1 116 ? 0.749 -2.843 2.822 1.00 75.62 116 LEU A C 1
ATOM 935 O O . LEU A 1 116 ? 1.112 -2.272 1.799 1.00 75.62 116 LEU A O 1
ATOM 939 N N . GLU A 1 117 ? 1.561 -3.572 3.585 1.00 79.75 117 GLU A N 1
ATOM 940 C CA . GLU A 1 117 ? 2.958 -3.864 3.272 1.00 79.75 117 GLU A CA 1
ATOM 941 C C . GLU A 1 117 ? 3.057 -4.754 2.031 1.00 79.75 117 GLU A C 1
ATOM 943 O O . GLU A 1 117 ? 3.718 -4.359 1.074 1.00 79.75 117 GLU A O 1
ATOM 948 N N . GLU A 1 118 ? 2.302 -5.855 1.974 1.00 80.69 118 GLU A N 1
ATOM 949 C CA . GLU A 1 118 ? 2.280 -6.756 0.814 1.00 80.69 118 GLU A CA 1
ATOM 950 C C . GLU A 1 118 ? 1.769 -6.040 -0.450 1.00 80.69 118 GLU A C 1
ATOM 952 O O . GLU A 1 118 ? 2.359 -6.157 -1.527 1.00 80.69 118 GLU A O 1
ATOM 957 N N . TYR A 1 119 ? 0.717 -5.219 -0.328 1.00 79.06 119 TYR A N 1
ATOM 958 C CA . TYR A 1 119 ? 0.213 -4.425 -1.450 1.00 79.06 119 TYR A CA 1
ATOM 959 C C . TYR A 1 119 ? 1.221 -3.362 -1.904 1.00 79.06 119 TYR A C 1
ATOM 961 O O . TYR A 1 119 ? 1.392 -3.156 -3.104 1.00 79.06 119 TYR A O 1
ATOM 969 N N . LEU A 1 120 ? 1.884 -2.664 -0.973 1.00 80.12 120 LEU A N 1
ATOM 970 C CA . LEU A 1 120 ? 2.899 -1.663 -1.310 1.00 80.12 120 LEU A CA 1
ATOM 971 C C . LEU A 1 120 ? 4.121 -2.296 -1.961 1.00 80.12 120 LEU A C 1
ATOM 973 O O . LEU A 1 120 ? 4.618 -1.726 -2.927 1.00 80.12 120 LEU A O 1
ATOM 977 N N . GLU A 1 121 ? 4.593 -3.429 -1.447 1.00 84.88 121 GLU A N 1
ATOM 978 C CA . GLU A 1 121 ? 5.755 -4.141 -1.974 1.00 8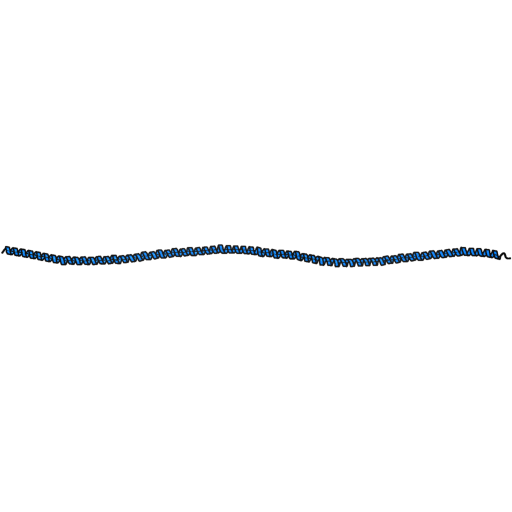4.88 121 GLU A CA 1
ATOM 979 C C . GLU A 1 121 ? 5.481 -4.636 -3.393 1.00 84.88 121 GLU A C 1
ATOM 981 O O . GLU A 1 121 ? 6.205 -4.250 -4.310 1.00 84.88 121 GLU A O 1
ATOM 986 N N . ALA A 1 122 ? 4.376 -5.358 -3.606 1.00 81.44 122 ALA A N 1
ATOM 987 C CA . ALA A 1 122 ? 3.997 -5.849 -4.928 1.00 81.44 122 ALA A CA 1
ATOM 988 C C . ALA A 1 122 ? 3.789 -4.704 -5.933 1.00 81.44 122 ALA A C 1
ATOM 990 O O . ALA A 1 122 ? 4.296 -4.747 -7.052 1.00 81.44 122 ALA A O 1
ATOM 991 N N . TYR A 1 123 ? 3.085 -3.642 -5.526 1.00 78.62 123 TYR A N 1
ATOM 992 C CA . TYR A 1 123 ? 2.811 -2.506 -6.405 1.00 78.62 123 TYR A CA 1
ATOM 993 C C . TYR A 1 123 ? 4.075 -1.693 -6.730 1.00 78.62 123 TYR A C 1
ATOM 995 O O . TYR A 1 123 ? 4.209 -1.180 -7.841 1.00 78.62 123 TYR A O 1
ATOM 1003 N N . LEU A 1 124 ? 5.014 -1.555 -5.783 1.00 79.12 124 LEU A N 1
ATOM 1004 C CA . LEU A 1 124 ? 6.304 -0.898 -6.027 1.00 79.12 124 LEU A CA 1
ATOM 1005 C C . LEU A 1 124 ? 7.219 -1.742 -6.907 1.00 79.12 124 LEU A C 1
ATOM 1007 O O . LEU A 1 124 ? 7.882 -1.171 -7.771 1.00 79.12 124 LEU A O 1
ATOM 1011 N N . GLU A 1 125 ? 7.267 -3.055 -6.690 1.00 84.50 125 GLU A N 1
ATOM 1012 C CA . GLU A 1 125 ? 8.086 -3.970 -7.482 1.00 84.50 125 GLU A CA 1
ATOM 1013 C C . GLU A 1 125 ? 7.617 -3.988 -8.940 1.00 84.50 125 GLU A C 1
ATOM 1015 O O . GLU A 1 125 ? 8.422 -3.729 -9.833 1.00 84.50 125 GLU A O 1
ATOM 1020 N N . GLU A 1 126 ? 6.311 -4.145 -9.179 1.00 81.31 126 GLU A N 1
ATOM 1021 C CA . GLU A 1 126 ? 5.721 -4.140 -10.523 1.00 81.31 126 GLU A CA 1
ATOM 1022 C C . GLU A 1 126 ? 5.963 -2.802 -11.242 1.00 81.31 126 GLU A C 1
ATOM 1024 O O . GLU A 1 126 ? 6.456 -2.772 -12.369 1.00 81.31 126 GLU A O 1
ATOM 1029 N N . ILE A 1 127 ? 5.727 -1.670 -10.566 1.00 75.88 127 ILE A N 1
ATOM 1030 C CA . ILE A 1 127 ? 6.010 -0.347 -11.139 1.00 75.88 127 ILE A CA 1
ATOM 1031 C C . ILE A 1 127 ? 7.499 -0.163 -11.435 1.00 75.88 127 ILE A C 1
ATOM 1033 O O . ILE A 1 127 ? 7.849 0.414 -12.467 1.00 75.88 127 ILE A O 1
ATOM 1037 N N . MET A 1 128 ? 8.392 -0.584 -10.539 1.00 74.31 128 MET A N 1
ATOM 1038 C CA . MET A 1 128 ? 9.826 -0.427 -10.767 1.00 74.31 128 MET A CA 1
ATOM 1039 C C . MET A 1 128 ? 10.310 -1.320 -11.907 1.00 74.31 128 MET A C 1
ATOM 1041 O O . MET A 1 128 ? 11.079 -0.858 -12.749 1.00 74.31 128 MET A O 1
ATOM 1045 N N . GLU A 1 129 ? 9.870 -2.569 -11.974 1.00 79.88 129 GLU A N 1
ATOM 1046 C CA . GLU A 1 129 ? 10.311 -3.491 -13.014 1.00 79.88 129 GLU A CA 1
ATOM 1047 C C . GLU A 1 129 ? 9.767 -3.080 -14.388 1.00 79.88 129 GLU A C 1
ATOM 1049 O O . GLU A 1 129 ? 10.538 -2.928 -15.340 1.00 79.88 129 GLU A O 1
ATOM 1054 N N . GLU A 1 130 ? 8.469 -2.796 -14.479 1.00 75.12 130 GLU A N 1
ATOM 1055 C CA . GLU A 1 130 ? 7.811 -2.493 -15.746 1.00 75.12 130 GLU A CA 1
ATOM 1056 C C . GLU A 1 130 ? 8.157 -1.073 -16.223 1.00 75.12 130 GLU A C 1
ATOM 1058 O O . GLU A 1 130 ? 8.669 -0.877 -17.327 1.00 75.12 130 GLU A O 1
ATOM 1063 N N . LEU A 1 131 ? 7.985 -0.046 -15.379 1.00 69.00 131 LEU A N 1
ATOM 1064 C CA . LEU A 1 131 ? 8.216 1.332 -15.823 1.00 69.00 131 LEU A CA 1
ATOM 1065 C C . LEU A 1 131 ? 9.685 1.734 -15.851 1.00 69.00 131 LEU A C 1
ATOM 1067 O O . LEU A 1 131 ? 10.036 2.528 -16.721 1.00 69.00 131 LEU A O 1
ATOM 1071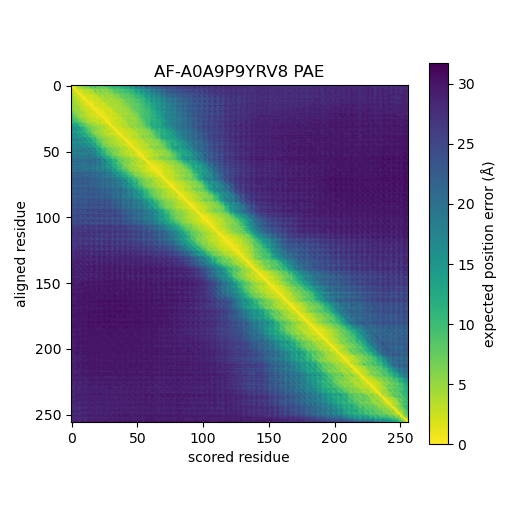 N N . LEU A 1 132 ? 10.548 1.282 -14.936 1.00 69.44 132 LEU A N 1
ATOM 1072 C CA . LEU A 1 132 ? 11.974 1.640 -15.012 1.00 69.44 132 LEU A CA 1
ATOM 1073 C C . LEU A 1 132 ? 12.756 0.635 -15.847 1.00 69.44 132 LEU A C 1
ATOM 1075 O O . LEU A 1 132 ? 13.579 1.064 -16.654 1.00 69.44 132 LEU A O 1
ATOM 1079 N N . GLY A 1 133 ? 12.507 -0.664 -15.683 1.00 75.06 133 GLY A N 1
ATOM 1080 C CA . GLY A 1 133 ? 13.217 -1.707 -16.417 1.00 75.06 133 GLY A CA 1
ATOM 1081 C C . GLY A 1 133 ? 12.909 -1.672 -17.910 1.00 75.06 133 GLY A C 1
ATOM 1082 O O . GLY A 1 133 ? 13.829 -1.511 -18.718 1.00 75.06 133 GLY A O 1
ATOM 1083 N N . GLU A 1 134 ? 11.634 -1.769 -18.297 1.00 74.88 134 GLU A N 1
ATOM 1084 C CA . GLU A 1 134 ? 11.279 -1.826 -19.720 1.00 74.88 134 GLU A CA 1
ATOM 1085 C C . GLU A 1 134 ? 11.489 -0.491 -20.433 1.00 74.88 134 GLU A C 1
ATOM 1087 O O . GLU A 1 134 ? 12.075 -0.485 -21.515 1.00 74.88 134 GLU A O 1
ATOM 1092 N N . ASN A 1 135 ? 11.126 0.652 -19.832 1.00 72.12 135 ASN A N 1
ATOM 1093 C CA . ASN A 1 135 ? 11.382 1.940 -20.492 1.00 72.12 135 ASN A CA 1
ATOM 1094 C C . ASN A 1 135 ? 12.878 2.226 -20.640 1.00 72.12 135 ASN A C 1
ATOM 1096 O O . ASN A 1 135 ? 13.275 2.773 -21.666 1.00 72.12 135 ASN A O 1
ATOM 1100 N N . GLN A 1 136 ? 13.728 1.874 -19.666 1.00 71.94 136 GLN A N 1
ATOM 1101 C CA . GLN A 1 136 ? 15.174 2.028 -19.860 1.00 71.94 136 GLN A CA 1
ATOM 1102 C C . GLN A 1 136 ? 15.679 1.092 -20.952 1.00 71.94 136 GLN A C 1
ATOM 1104 O O . GLN A 1 136 ? 16.511 1.497 -21.755 1.00 71.94 136 GLN A O 1
ATOM 1109 N N . LYS A 1 137 ? 15.175 -0.139 -21.027 1.00 76.25 137 LYS A N 1
ATOM 1110 C CA . LYS A 1 137 ? 15.614 -1.093 -22.045 1.00 76.25 137 LYS A CA 1
ATOM 1111 C C . LYS A 1 137 ? 15.164 -0.687 -23.450 1.00 76.25 137 LYS A C 1
ATOM 1113 O O . LYS A 1 137 ? 15.980 -0.740 -24.361 1.00 76.25 137 LYS A O 1
ATOM 1118 N N . GLY A 1 138 ? 13.924 -0.229 -23.607 1.00 72.56 138 GLY A N 1
ATOM 1119 C CA . GLY A 1 138 ? 13.390 0.263 -24.876 1.00 72.56 138 GLY A CA 1
ATOM 1120 C C . GLY A 1 138 ? 14.053 1.570 -25.298 1.00 72.56 138 GLY A C 1
ATOM 1121 O O . GLY A 1 138 ? 14.675 1.644 -26.348 1.00 72.56 138 GLY A O 1
ATOM 1122 N N . ILE A 1 139 ? 14.028 2.599 -24.445 1.00 70.31 139 ILE A N 1
ATOM 1123 C CA . ILE A 1 139 ? 14.571 3.916 -24.807 1.00 70.31 139 ILE A CA 1
ATOM 1124 C C . ILE A 1 139 ? 16.089 3.865 -24.966 1.00 70.31 139 ILE A C 1
ATOM 1126 O O . ILE A 1 139 ? 16.614 4.488 -25.881 1.00 70.31 139 ILE A O 1
ATOM 1130 N N . LEU A 1 140 ? 16.812 3.190 -24.071 1.00 67.06 140 LEU A N 1
ATOM 1131 C CA . LEU A 1 140 ? 18.271 3.183 -24.125 1.00 67.06 140 LEU A CA 1
ATOM 1132 C C . LEU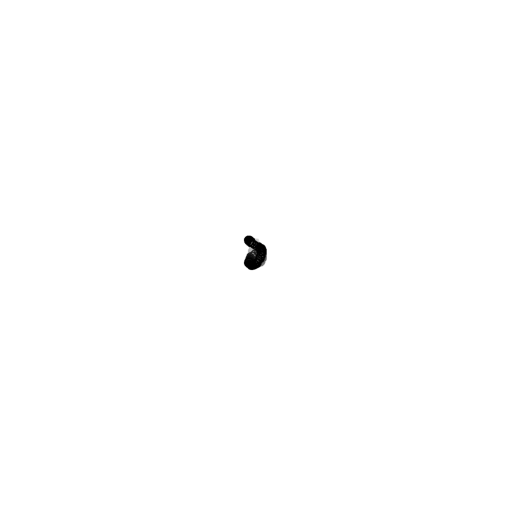 A 1 140 ? 18.795 2.116 -25.082 1.00 67.06 140 LEU A C 1
ATOM 1134 O O . LEU A 1 140 ? 19.787 2.373 -25.739 1.00 67.06 140 LEU A O 1
ATOM 1138 N N . GLY A 1 141 ? 18.170 0.940 -25.153 1.00 72.19 141 GLY A N 1
ATOM 1139 C CA . GLY A 1 141 ? 18.586 -0.133 -26.053 1.00 72.19 141 GLY A CA 1
ATOM 1140 C C . GLY A 1 141 ? 18.235 0.174 -27.502 1.00 72.19 141 GLY A C 1
ATOM 1141 O O . GLY A 1 141 ? 19.141 0.280 -28.322 1.00 72.19 141 GLY A O 1
ATOM 1142 N N . GLU A 1 142 ? 16.951 0.385 -27.800 1.00 75.50 142 GLU A N 1
ATOM 1143 C CA . GLU A 1 142 ? 16.490 0.545 -29.186 1.00 75.50 142 GLU A CA 1
ATOM 1144 C C . GLU A 1 142 ? 17.018 1.843 -29.799 1.00 75.50 142 GLU A C 1
ATOM 1146 O O . GLU A 1 142 ? 17.564 1.807 -30.896 1.00 75.50 142 GLU A O 1
ATOM 1151 N N . ASN A 1 143 ? 16.980 2.974 -29.079 1.00 73.38 143 ASN A N 1
ATOM 1152 C CA . ASN A 1 143 ? 17.498 4.219 -29.659 1.00 73.38 143 ASN A CA 1
ATOM 1153 C C . ASN A 1 143 ? 19.027 4.222 -29.806 1.00 73.38 143 ASN A C 1
ATOM 1155 O O . ASN A 1 143 ? 19.522 4.864 -30.727 1.00 73.38 143 ASN A O 1
ATOM 1159 N N . LEU A 1 144 ? 19.804 3.572 -28.920 1.00 71.81 144 LEU A N 1
ATOM 1160 C CA . LEU A 1 144 ? 21.255 3.472 -29.157 1.00 71.81 144 LEU A CA 1
ATOM 1161 C C . LEU A 1 144 ? 21.564 2.535 -30.313 1.00 71.81 144 LEU A C 1
ATOM 1163 O O . LEU A 1 144 ? 22.499 2.820 -31.052 1.00 71.81 144 LEU A O 1
ATOM 1167 N N . GLU A 1 145 ? 20.839 1.426 -30.433 1.00 77.94 145 GLU A N 1
ATOM 1168 C CA . GLU A 1 145 ? 21.028 0.475 -31.523 1.00 77.94 145 GLU A CA 1
ATOM 1169 C C . GLU A 1 145 ? 20.681 1.130 -32.861 1.00 77.94 145 GLU A C 1
ATOM 1171 O O . GLU A 1 145 ? 21.527 1.147 -33.744 1.00 77.94 145 GLU A O 1
ATOM 1176 N N . GLU A 1 146 ? 19.533 1.803 -32.967 1.00 75.56 146 GLU A N 1
ATOM 1177 C CA . GLU A 1 146 ? 19.135 2.548 -34.168 1.00 75.56 146 GLU A CA 1
ATOM 1178 C C . GLU A 1 146 ? 20.128 3.680 -34.487 1.00 75.56 146 GLU A C 1
ATOM 1180 O O . GLU A 1 146 ? 20.613 3.794 -35.612 1.00 75.56 146 GLU A O 1
ATOM 1185 N N . TYR A 1 147 ? 20.540 4.468 -33.486 1.00 74.00 147 TYR A N 1
ATOM 1186 C CA . TYR A 1 147 ? 21.510 5.549 -33.686 1.00 74.00 147 TYR A CA 1
ATOM 1187 C C . TYR A 1 147 ? 22.897 5.033 -34.104 1.00 74.00 147 TYR A C 1
ATOM 1189 O O . TYR A 1 147 ? 23.561 5.647 -34.937 1.00 74.00 147 TYR A O 1
ATOM 1197 N N . LEU A 1 148 ? 23.373 3.924 -33.530 1.00 71.56 148 LEU A N 1
ATOM 1198 C CA . LEU A 1 148 ? 24.671 3.341 -33.881 1.00 71.56 148 LEU A CA 1
ATOM 1199 C C . LEU A 1 148 ? 24.630 2.583 -35.205 1.00 71.56 148 LEU A C 1
ATOM 1201 O O . LEU A 1 148 ? 25.599 2.628 -35.956 1.00 71.56 148 LEU A O 1
ATOM 1205 N N . GLU A 1 149 ? 23.555 1.868 -35.499 1.00 78.00 149 GLU A N 1
ATOM 1206 C CA . GLU A 1 149 ? 23.474 1.070 -36.713 1.00 78.00 149 GLU A CA 1
ATOM 1207 C C . GLU A 1 149 ? 23.224 1.966 -37.924 1.00 78.00 149 GLU A C 1
ATOM 1209 O O . GLU A 1 149 ? 23.942 1.854 -38.913 1.00 78.00 149 GLU A O 1
ATOM 1214 N N . GLU A 1 150 ? 22.288 2.910 -37.839 1.00 75.38 150 GLU A N 1
ATOM 1215 C CA . GLU A 1 150 ? 21.906 3.728 -38.987 1.00 75.38 150 GLU A CA 1
ATOM 1216 C C . GLU A 1 150 ? 22.926 4.845 -39.242 1.00 75.38 150 GLU A C 1
ATOM 1218 O O . GLU A 1 150 ? 23.590 4.868 -40.280 1.00 75.38 150 GLU A O 1
ATOM 1223 N N . ILE A 1 151 ? 23.149 5.725 -38.262 1.00 69.75 151 ILE A N 1
ATOM 1224 C CA . ILE A 1 151 ? 23.998 6.909 -38.465 1.00 69.75 151 ILE A CA 1
ATOM 1225 C C . ILE A 1 151 ? 25.464 6.514 -38.616 1.00 69.75 151 ILE A C 1
ATOM 1227 O O . ILE A 1 151 ? 26.182 7.085 -39.438 1.00 69.75 151 ILE A O 1
ATOM 1231 N N . MET A 1 152 ? 25.942 5.544 -37.832 1.00 67.94 152 MET A N 1
ATOM 1232 C CA . MET A 1 152 ? 27.350 5.156 -37.890 1.00 67.94 152 MET A CA 1
ATOM 1233 C C . MET A 1 152 ? 27.656 4.354 -39.161 1.00 67.94 152 MET A C 1
ATOM 1235 O O . MET A 1 152 ? 28.719 4.568 -39.747 1.00 67.94 152 MET A O 1
ATOM 1239 N N . ALA A 1 153 ? 26.741 3.498 -39.640 1.00 75.69 153 ALA A N 1
ATOM 1240 C CA . ALA A 1 153 ? 26.921 2.818 -40.922 1.00 75.69 153 ALA A CA 1
ATOM 1241 C C . ALA A 1 153 ? 26.831 3.785 -42.103 1.00 75.69 153 ALA A C 1
ATOM 1243 O O . ALA A 1 153 ? 27.617 3.655 -43.042 1.00 75.69 153 ALA A O 1
ATOM 1244 N N . GLU A 1 154 ? 25.918 4.755 -42.065 1.00 75.44 154 GLU A N 1
ATOM 1245 C CA . GLU A 1 154 ? 25.767 5.740 -43.133 1.00 75.44 154 GLU A CA 1
ATOM 1246 C C . GLU A 1 154 ? 26.987 6.663 -43.204 1.00 75.44 154 GLU A C 1
ATOM 1248 O O . GLU A 1 154 ? 27.614 6.760 -44.259 1.00 75.44 154 GLU A O 1
ATOM 1253 N N . LEU A 1 155 ? 27.447 7.194 -42.063 1.00 71.19 155 LEU A N 1
ATOM 1254 C CA . LEU A 1 155 ? 28.684 7.974 -41.990 1.00 71.19 155 LEU A CA 1
ATOM 1255 C C . LEU A 1 155 ? 29.908 7.172 -42.433 1.00 71.19 155 LEU A C 1
ATOM 1257 O O . LEU A 1 155 ? 30.745 7.705 -43.159 1.00 71.19 155 LEU A O 1
ATOM 1261 N N . LEU A 1 156 ? 30.055 5.911 -42.011 1.00 73.12 156 LEU A N 1
ATOM 1262 C CA . LEU A 1 156 ? 31.174 5.073 -42.453 1.00 73.12 156 LEU A CA 1
ATOM 1263 C C . LEU A 1 156 ? 31.097 4.797 -43.951 1.00 73.12 156 LEU A C 1
ATOM 1265 O O . LEU A 1 156 ? 32.113 4.871 -44.633 1.00 73.12 156 LEU A O 1
ATOM 1269 N N . ARG A 1 157 ? 29.915 4.489 -44.482 1.00 77.94 157 ARG A N 1
ATOM 1270 C CA . ARG A 1 157 ? 29.739 4.175 -45.899 1.00 77.94 157 ARG A CA 1
ATOM 1271 C C . ARG A 1 157 ? 30.002 5.385 -46.784 1.00 77.94 157 ARG A C 1
ATOM 1273 O O . ARG A 1 157 ? 30.705 5.237 -47.781 1.00 77.94 157 ARG A O 1
ATOM 1280 N N . GLU A 1 158 ? 29.446 6.542 -46.442 1.00 76.38 158 GLU A N 1
ATOM 1281 C CA . GLU A 1 158 ? 29.643 7.773 -47.204 1.00 76.38 158 GLU A CA 1
ATOM 1282 C C . GLU A 1 158 ? 31.097 8.232 -47.125 1.00 76.38 158 GLU A C 1
ATOM 1284 O O . GLU A 1 158 ? 31.728 8.375 -48.169 1.00 76.38 158 GLU A O 1
ATOM 1289 N N . ASN A 1 159 ? 31.682 8.317 -45.924 1.00 71.50 159 ASN A N 1
ATOM 1290 C CA . ASN A 1 159 ? 33.080 8.733 -45.784 1.00 71.50 159 ASN A CA 1
ATOM 1291 C C . ASN A 1 159 ? 34.052 7.742 -46.435 1.00 71.50 159 ASN A C 1
ATOM 1293 O O . ASN A 1 159 ? 35.034 8.169 -47.032 1.00 71.50 159 ASN A O 1
ATOM 1297 N N . LEU A 1 160 ? 33.822 6.425 -46.346 1.00 70.69 160 LEU A N 1
ATOM 1298 C CA . LEU A 1 160 ? 34.678 5.457 -47.043 1.00 70.69 160 LEU A CA 1
ATOM 1299 C C . LEU A 1 160 ? 34.520 5.580 -48.560 1.00 70.69 160 LEU A C 1
ATOM 1301 O O . LEU A 1 160 ? 35.513 5.485 -49.271 1.00 70.69 160 LEU A O 1
ATOM 1305 N N . LYS A 1 161 ? 33.307 5.798 -49.073 1.00 76.94 161 LYS A N 1
ATOM 1306 C CA . LYS A 1 161 ? 33.091 5.966 -50.513 1.00 76.94 161 LYS A CA 1
ATOM 1307 C C . LYS A 1 161 ? 33.747 7.243 -51.036 1.00 76.94 161 LYS A C 1
ATOM 1309 O O . LYS A 1 161 ? 34.423 7.175 -52.052 1.00 76.94 161 LYS A O 1
ATOM 1314 N N . GLU A 1 162 ? 33.558 8.364 -50.354 1.00 73.50 162 GLU A N 1
ATOM 1315 C CA . GLU A 1 162 ? 34.098 9.659 -50.768 1.00 73.50 162 GLU A CA 1
ATOM 1316 C C . GLU A 1 162 ? 35.622 9.673 -50.593 1.00 73.50 162 GLU A C 1
ATOM 1318 O O . GLU A 1 162 ? 36.365 9.846 -51.551 1.00 73.50 162 GLU A O 1
ATOM 1323 N N . ILE A 1 163 ? 36.128 9.344 -49.399 1.00 67.50 163 ILE A N 1
ATOM 1324 C CA . ILE A 1 163 ? 37.565 9.445 -49.121 1.00 67.50 163 ILE A CA 1
ATOM 1325 C C . ILE A 1 163 ? 38.365 8.345 -49.817 1.00 67.50 163 ILE A C 1
ATOM 1327 O O . ILE A 1 163 ? 39.427 8.646 -50.346 1.00 67.50 163 ILE A O 1
ATOM 1331 N N . LEU A 1 164 ? 37.945 7.075 -49.793 1.00 66.00 164 LEU A N 1
ATOM 1332 C CA . LEU A 1 164 ? 38.721 6.037 -50.484 1.00 66.00 164 LEU A CA 1
ATOM 1333 C C . LEU A 1 164 ? 38.382 5.970 -51.961 1.00 66.00 164 LEU A C 1
ATOM 1335 O O . LEU A 1 164 ? 39.297 5.796 -52.746 1.00 66.00 164 LEU A O 1
ATOM 1339 N N . GLY A 1 165 ? 37.112 6.069 -52.345 1.00 71.19 165 GLY A N 1
ATOM 1340 C CA . GLY A 1 165 ? 36.726 5.959 -53.750 1.00 71.19 165 GLY A CA 1
ATOM 1341 C C . GLY A 1 165 ? 37.289 7.108 -54.573 1.00 71.19 165 GLY A C 1
ATOM 1342 O O . GLY A 1 165 ? 38.062 6.858 -55.491 1.00 71.19 165 GLY A O 1
ATOM 1343 N N . GLU A 1 166 ? 36.965 8.347 -54.202 1.00 75.12 166 GLU A N 1
ATOM 1344 C CA . GLU A 1 166 ? 37.340 9.512 -55.010 1.00 75.12 166 GLU A CA 1
ATOM 1345 C C . GLU A 1 166 ? 38.841 9.793 -54.918 1.00 75.12 166 GLU A C 1
ATOM 1347 O O . GLU A 1 166 ? 39.484 9.935 -55.952 1.00 75.12 166 GLU A O 1
ATOM 1352 N N . ASN A 1 167 ? 39.455 9.741 -53.725 1.00 71.44 167 ASN A N 1
ATOM 1353 C CA . ASN A 1 167 ? 40.904 9.973 -53.651 1.00 71.44 167 ASN A CA 1
ATOM 1354 C C . ASN A 1 167 ? 41.727 8.834 -54.267 1.00 71.44 167 ASN A C 1
ATOM 1356 O O . ASN A 1 167 ? 42.827 9.100 -54.738 1.00 71.44 167 ASN A O 1
ATOM 1360 N N . LEU A 1 168 ? 41.279 7.567 -54.242 1.00 70.69 168 LEU A N 1
ATOM 1361 C CA . LEU A 1 168 ? 42.010 6.516 -54.967 1.00 70.69 168 LEU A CA 1
ATOM 1362 C C . LEU A 1 168 ? 41.829 6.678 -56.473 1.00 70.69 168 LEU A C 1
ATOM 1364 O O . LEU A 1 168 ? 42.786 6.452 -57.200 1.00 70.69 168 LEU A O 1
ATOM 1368 N N . GLU A 1 169 ? 40.642 7.054 -56.945 1.00 76.19 169 GLU A N 1
ATOM 1369 C CA . GLU A 1 169 ? 40.401 7.287 -58.369 1.00 76.19 169 GLU A CA 1
ATOM 1370 C C . GLU A 1 169 ? 41.225 8.469 -58.889 1.00 76.19 169 GLU A C 1
ATOM 1372 O O . GLU A 1 169 ? 41.933 8.310 -59.876 1.00 76.19 169 GLU A O 1
ATOM 1377 N N . GLU A 1 170 ? 41.244 9.595 -58.178 1.00 73.81 170 GLU A N 1
ATOM 1378 C CA . GLU A 1 170 ? 42.053 10.764 -58.539 1.00 73.81 170 GLU A CA 1
ATOM 1379 C C . GLU A 1 170 ? 43.555 10.449 -58.412 1.00 73.81 170 GLU A C 1
ATOM 1381 O O . GLU A 1 170 ? 44.328 10.591 -59.355 1.00 73.81 170 GLU A O 1
ATOM 1386 N N . LEU A 1 171 ? 43.995 9.917 -57.266 1.00 68.00 171 LEU A N 1
ATOM 1387 C CA . LEU A 1 171 ? 45.424 9.770 -56.989 1.00 68.00 171 LEU A CA 1
ATOM 1388 C C . LEU A 1 171 ? 46.069 8.574 -57.695 1.00 68.00 171 LEU A C 1
ATOM 1390 O O . LEU A 1 171 ? 47.260 8.642 -57.982 1.00 68.00 171 LEU A O 1
ATOM 1394 N N . LEU A 1 172 ? 45.352 7.476 -57.955 1.00 67.44 172 LEU A N 1
ATOM 1395 C CA . LEU A 1 172 ? 45.885 6.374 -58.767 1.00 67.44 172 LEU A CA 1
ATOM 1396 C C . LEU A 1 172 ? 45.509 6.517 -60.231 1.00 67.44 172 LEU A C 1
ATOM 1398 O O . LEU A 1 172 ? 46.361 6.233 -61.055 1.00 67.44 172 LEU A O 1
ATOM 1402 N N . GLY A 1 173 ? 44.278 6.902 -60.563 1.00 71.94 173 GLY A N 1
ATOM 1403 C CA . GLY A 1 173 ? 43.834 7.011 -61.951 1.00 71.94 173 GLY A CA 1
ATOM 1404 C C . GLY A 1 173 ? 44.605 8.090 -62.691 1.00 71.94 173 GLY A C 1
ATOM 1405 O O . GLY A 1 173 ? 45.329 7.767 -63.626 1.00 71.94 173 GLY A O 1
ATOM 1406 N N . GLU A 1 174 ? 44.533 9.335 -62.217 1.00 74.31 174 GLU A N 1
ATOM 1407 C CA . GLU A 1 174 ? 45.162 10.460 -62.916 1.00 74.31 174 GLU A CA 1
ATOM 1408 C C . GLU A 1 174 ? 46.688 10.366 -62.866 1.00 74.31 174 GLU A C 1
ATOM 1410 O O . GLU A 1 174 ? 47.335 10.448 -63.906 1.00 74.31 174 GLU A O 1
ATOM 1415 N N . ASN A 1 175 ? 47.286 10.076 -61.701 1.00 70.94 175 ASN A N 1
ATOM 1416 C CA . ASN A 1 175 ? 48.749 9.978 -61.635 1.00 70.94 175 ASN A CA 1
ATOM 1417 C C . ASN A 1 175 ? 49.303 8.748 -62.366 1.00 70.94 175 ASN A C 1
ATOM 1419 O O . ASN A 1 175 ? 50.421 8.819 -62.865 1.00 70.94 175 ASN A O 1
ATOM 1423 N N . LEU A 1 176 ? 48.608 7.599 -62.405 1.00 69.81 176 LEU A N 1
ATOM 1424 C CA . LEU A 1 176 ? 49.097 6.476 -63.219 1.00 69.81 176 LEU A CA 1
ATOM 1425 C C . LEU A 1 176 ? 48.898 6.758 -64.699 1.00 69.81 176 LEU A C 1
ATOM 1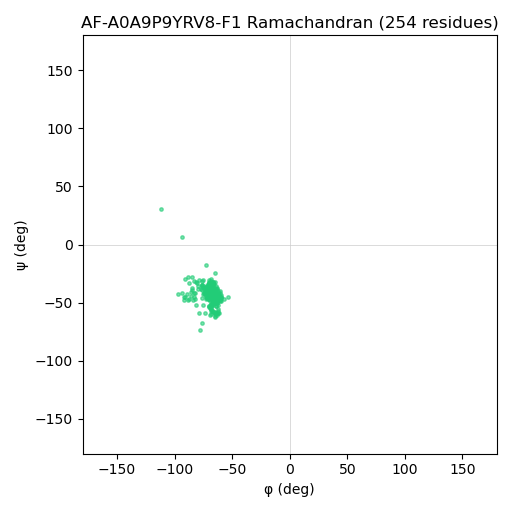427 O O . LEU A 1 176 ? 49.757 6.360 -65.473 1.00 69.81 176 LEU A O 1
ATOM 1431 N N . GLU A 1 177 ? 47.806 7.405 -65.098 1.00 75.19 177 GLU A N 1
ATOM 1432 C CA . GLU A 1 177 ? 47.583 7.768 -66.494 1.00 75.19 177 GLU A CA 1
ATOM 1433 C C . GLU A 1 177 ? 48.644 8.766 -66.965 1.00 75.19 177 GLU A C 1
ATOM 1435 O O . GLU A 1 177 ? 49.344 8.472 -67.926 1.00 75.19 177 GLU A O 1
ATOM 1440 N N . GLU A 1 178 ? 48.877 9.852 -66.230 1.00 72.06 178 GLU A N 1
ATOM 1441 C CA . GLU A 1 178 ? 49.920 10.837 -66.543 1.00 72.06 178 GLU A CA 1
ATOM 1442 C C . GLU A 1 178 ? 51.314 10.184 -66.545 1.00 72.06 178 GLU A C 1
ATOM 1444 O O . GLU A 1 178 ? 52.076 10.287 -67.505 1.00 72.06 178 GLU A O 1
ATOM 1449 N N . LEU A 1 179 ? 51.650 9.411 -65.507 1.00 67.56 179 LEU A N 1
ATOM 1450 C CA . LEU A 1 179 ? 53.003 8.876 -65.358 1.00 67.56 179 LEU A CA 1
ATOM 1451 C C . LEU A 1 179 ? 53.284 7.692 -66.291 1.00 67.56 179 LEU A C 1
ATOM 1453 O O . LEU A 1 179 ? 54.420 7.570 -66.744 1.00 67.56 179 LEU A O 1
ATOM 1457 N N . LEU A 1 180 ? 52.312 6.819 -66.591 1.00 68.69 180 LEU A N 1
ATOM 1458 C CA . LEU A 1 180 ? 52.519 5.758 -67.583 1.00 68.69 180 LEU A CA 1
ATOM 1459 C C . LEU A 1 180 ? 52.335 6.266 -69.003 1.00 68.69 180 LEU A C 1
ATOM 1461 O O . LEU A 1 180 ? 53.198 5.972 -69.817 1.00 68.69 180 LEU A O 1
ATOM 1465 N N . VAL A 1 181 ? 51.220 6.923 -69.328 1.00 72.44 181 VAL A N 1
ATOM 1466 C CA . VAL A 1 181 ? 50.885 7.229 -70.725 1.00 72.44 181 VAL A CA 1
ATOM 1467 C C . VAL A 1 181 ? 51.843 8.273 -71.259 1.00 72.44 181 VAL A C 1
ATOM 1469 O O . VAL A 1 181 ? 52.529 7.979 -72.231 1.00 72.44 181 VAL A O 1
ATOM 1472 N N . GLU A 1 182 ? 51.982 9.421 -70.594 1.00 71.62 182 GLU A N 1
ATOM 1473 C CA . GLU A 1 182 ? 52.821 10.494 -71.134 1.00 71.62 182 GLU A CA 1
ATOM 1474 C C . GLU A 1 182 ? 54.295 10.082 -71.162 1.00 71.62 182 GLU A C 1
ATOM 1476 O O . GLU A 1 182 ? 54.929 10.184 -72.206 1.00 71.62 182 GLU A O 1
ATOM 1481 N N . ASN A 1 183 ? 54.835 9.499 -70.082 1.00 71.56 183 ASN A N 1
ATOM 1482 C CA . ASN A 1 183 ? 56.250 9.107 -70.097 1.00 71.56 183 ASN A CA 1
ATOM 1483 C C . ASN A 1 183 ? 56.539 7.913 -71.017 1.00 71.56 183 ASN A C 1
ATOM 1485 O O . ASN A 1 183 ? 57.635 7.848 -71.568 1.00 71.56 183 ASN A O 1
ATOM 1489 N N . LEU A 1 184 ? 55.634 6.929 -71.162 1.00 71.88 184 LEU A N 1
ATOM 1490 C CA . LEU A 1 184 ? 55.882 5.827 -72.103 1.00 71.88 184 LEU A CA 1
ATOM 1491 C C . LEU A 1 184 ? 55.719 6.284 -73.541 1.00 71.88 184 LEU A C 1
ATOM 1493 O O . LEU A 1 184 ? 56.510 5.837 -74.364 1.00 71.88 184 LEU A O 1
ATOM 1497 N N . GLU A 1 185 ? 54.721 7.114 -73.847 1.00 76.62 185 GLU A N 1
ATOM 1498 C CA . GLU A 1 185 ? 54.540 7.661 -75.191 1.00 76.62 185 GLU A CA 1
ATOM 1499 C C . GLU A 1 185 ? 55.729 8.535 -75.575 1.00 76.62 185 GLU A C 1
ATOM 1501 O O . GLU A 1 185 ? 56.343 8.261 -76.601 1.00 76.62 185 GLU A O 1
ATOM 1506 N N . GLU A 1 186 ? 56.127 9.483 -74.723 1.00 74.44 186 GLU A N 1
ATOM 1507 C CA . GLU A 1 186 ? 57.260 10.374 -74.986 1.00 74.44 186 GLU A CA 1
ATOM 1508 C C . GLU A 1 186 ? 58.570 9.578 -75.124 1.00 74.44 186 GLU A C 1
ATOM 1510 O O . GLU A 1 186 ? 59.310 9.756 -76.089 1.00 74.44 186 GLU A O 1
ATOM 1515 N N . TYR A 1 187 ? 58.817 8.599 -74.243 1.00 74.12 187 TYR A N 1
ATOM 1516 C CA . TYR A 1 187 ? 60.009 7.748 -74.326 1.00 74.12 187 TYR A CA 1
ATOM 1517 C C . TYR A 1 187 ? 60.019 6.833 -75.562 1.00 74.12 187 TYR A C 1
ATOM 1519 O O . TYR A 1 187 ? 61.077 6.588 -76.144 1.00 74.12 187 TYR A O 1
ATOM 1527 N N . LEU A 1 188 ? 58.865 6.289 -75.974 1.00 73.56 188 LEU A N 1
ATOM 1528 C CA . LEU A 1 188 ? 58.762 5.479 -77.194 1.00 73.56 188 LEU A CA 1
ATOM 1529 C C . LEU A 1 188 ? 58.900 6.330 -78.451 1.00 73.56 188 LEU A C 1
ATOM 1531 O O . LEU A 1 188 ? 59.532 5.871 -79.402 1.00 73.56 188 LEU A O 1
ATOM 1535 N N . GLU A 1 189 ? 58.311 7.523 -78.469 1.00 80.06 189 GLU A N 1
ATOM 1536 C CA . GLU A 1 189 ? 58.396 8.453 -79.590 1.00 80.06 189 GLU A CA 1
ATOM 1537 C C . GLU A 1 189 ? 59.839 8.920 -79.782 1.00 80.06 189 GLU A C 1
ATOM 1539 O O . GLU A 1 189 ? 60.375 8.747 -80.874 1.00 80.06 189 GLU A O 1
ATOM 1544 N N . GLU A 1 190 ? 60.512 9.360 -78.714 1.00 76.88 190 GLU A N 1
ATOM 1545 C CA . GLU A 1 190 ? 61.914 9.790 -78.755 1.00 76.88 190 GLU A CA 1
ATOM 1546 C C . GLU A 1 190 ? 62.837 8.653 -79.226 1.00 76.88 190 GLU A C 1
ATOM 1548 O O . GLU A 1 190 ? 63.643 8.829 -80.141 1.00 76.88 190 GLU A O 1
ATOM 1553 N N . ILE A 1 191 ? 62.661 7.435 -78.694 1.00 72.81 191 ILE A N 1
ATOM 1554 C CA . ILE A 1 191 ? 63.428 6.264 -79.140 1.00 72.81 191 ILE A CA 1
ATOM 1555 C C . ILE A 1 191 ? 63.153 5.918 -80.605 1.00 72.81 191 ILE A C 1
ATOM 1557 O O . ILE A 1 191 ? 64.084 5.557 -81.329 1.00 72.81 191 ILE A O 1
ATOM 1561 N N . MET A 1 192 ? 61.898 5.953 -81.058 1.00 73.12 192 MET A N 1
ATOM 1562 C CA . MET A 1 192 ? 61.586 5.649 -82.456 1.00 73.12 192 MET A CA 1
ATOM 1563 C C . MET A 1 192 ? 62.099 6.742 -83.396 1.00 73.12 192 MET A C 1
ATOM 1565 O O . MET A 1 192 ? 62.580 6.427 -84.485 1.00 73.12 192 MET A O 1
ATOM 1569 N N . GLU A 1 193 ? 62.037 8.008 -83.006 1.00 75.94 193 GLU A N 1
ATOM 1570 C CA . GLU A 1 193 ? 62.513 9.100 -83.844 1.00 75.94 193 GLU A CA 1
ATOM 1571 C C . GLU A 1 193 ? 64.043 9.094 -83.952 1.00 75.94 193 GLU A C 1
ATOM 1573 O O . GLU A 1 193 ? 64.567 9.012 -85.067 1.00 75.94 193 GLU A O 1
ATOM 1578 N N . GLU A 1 194 ? 64.764 9.067 -82.826 1.00 72.19 194 GLU A N 1
ATOM 1579 C CA . GLU A 1 194 ? 66.230 9.051 -82.840 1.00 72.19 194 GLU A CA 1
ATOM 1580 C C . GLU A 1 194 ? 66.767 7.736 -83.413 1.00 72.19 194 GLU A C 1
ATOM 1582 O O . GLU A 1 194 ? 67.508 7.719 -84.396 1.00 72.19 194 GLU A O 1
ATOM 1587 N N . LEU A 1 195 ? 66.401 6.586 -82.836 1.00 67.31 195 LEU A N 1
ATOM 1588 C CA . LEU A 1 195 ? 67.071 5.337 -83.203 1.00 67.31 195 LEU A CA 1
ATOM 1589 C C . LEU A 1 195 ? 66.557 4.733 -84.501 1.00 67.31 195 LEU A C 1
ATOM 1591 O O . LEU A 1 195 ? 67.344 4.087 -85.185 1.00 67.31 195 LEU A O 1
ATOM 1595 N N . LEU A 1 196 ? 65.277 4.861 -84.850 1.00 68.00 196 LEU A N 1
ATOM 1596 C CA . LEU A 1 196 ? 64.784 4.328 -86.124 1.00 68.00 196 LEU A CA 1
ATOM 1597 C C . LEU A 1 196 ? 64.863 5.386 -87.219 1.00 68.00 196 LEU A C 1
ATOM 1599 O O . LEU A 1 196 ? 65.379 5.082 -88.293 1.00 68.00 196 LEU A O 1
ATOM 1603 N N . GLY A 1 197 ? 64.401 6.609 -86.957 1.00 72.50 197 GLY A N 1
ATOM 1604 C CA . GLY A 1 197 ? 64.405 7.695 -87.934 1.00 72.50 197 GLY A CA 1
ATOM 1605 C C . GLY A 1 197 ? 65.813 8.081 -88.378 1.00 72.50 197 GLY A C 1
ATOM 1606 O O . GLY A 1 197 ? 66.109 8.026 -89.576 1.00 72.50 197 GLY A O 1
ATOM 1607 N N . GLU A 1 198 ? 66.702 8.414 -87.439 1.00 73.94 198 GLU A N 1
ATOM 1608 C CA . GLU A 1 198 ? 68.055 8.844 -87.802 1.00 73.94 198 GLU A CA 1
ATOM 1609 C C . GLU A 1 198 ? 68.912 7.697 -88.334 1.00 73.94 198 GLU A C 1
ATOM 1611 O O . GLU A 1 198 ? 69.582 7.879 -89.350 1.00 73.94 198 GLU A O 1
ATOM 1616 N N . ASN A 1 199 ? 68.853 6.490 -87.751 1.00 68.62 199 ASN A N 1
ATOM 1617 C CA . ASN A 1 199 ? 69.637 5.370 -88.292 1.00 68.62 199 ASN A CA 1
ATOM 1618 C C . ASN A 1 199 ? 69.147 4.927 -89.674 1.00 68.62 199 ASN A C 1
ATOM 1620 O O . ASN A 1 199 ? 69.974 4.583 -90.515 1.00 68.62 199 ASN A O 1
ATOM 1624 N N . LEU A 1 200 ? 67.834 4.927 -89.946 1.00 69.19 200 LEU A N 1
ATOM 1625 C CA . LEU A 1 200 ? 67.343 4.631 -91.296 1.00 69.19 200 LEU A CA 1
ATOM 1626 C C . LEU A 1 200 ? 67.745 5.735 -92.272 1.00 69.19 200 LEU A C 1
ATOM 1628 O O . LEU A 1 200 ? 68.143 5.437 -93.393 1.00 69.19 200 LEU A O 1
ATOM 1632 N N . LYS A 1 201 ? 67.684 7.005 -91.869 1.00 73.31 201 LYS A N 1
ATOM 1633 C CA . LYS A 1 201 ? 68.084 8.105 -92.747 1.00 73.31 201 LYS A CA 1
ATOM 1634 C C . LYS A 1 201 ? 69.588 8.097 -93.030 1.00 73.31 201 LYS A C 1
ATOM 1636 O O . LYS A 1 201 ? 69.964 8.211 -94.189 1.00 73.31 201 LYS A O 1
ATOM 1641 N N . GLY A 1 202 ? 70.420 7.916 -92.008 1.00 69.56 202 GLY A N 1
ATOM 1642 C CA . GLY A 1 202 ? 71.873 7.859 -92.143 1.00 69.56 202 GLY A CA 1
ATOM 1643 C C . GLY A 1 202 ? 72.321 6.608 -92.890 1.00 69.56 202 GLY A C 1
ATOM 1644 O O . GLY A 1 202 ? 72.883 6.694 -93.972 1.00 69.56 202 GLY A O 1
ATOM 1645 N N . ILE A 1 203 ? 72.001 5.415 -92.381 1.00 67.31 203 ILE A N 1
ATOM 1646 C CA . ILE A 1 203 ? 72.503 4.168 -92.976 1.00 67.31 203 ILE A CA 1
ATOM 1647 C C . ILE A 1 203 ? 71.875 3.918 -94.342 1.00 67.31 203 ILE A C 1
ATOM 1649 O O . ILE A 1 203 ? 72.576 3.498 -95.253 1.00 67.31 203 ILE A O 1
ATOM 1653 N N . LEU A 1 204 ? 70.565 4.104 -94.508 1.00 64.06 204 LEU A N 1
ATOM 1654 C CA . LEU A 1 204 ? 69.930 3.792 -95.787 1.00 64.06 204 LEU A CA 1
ATOM 1655 C C . LEU A 1 204 ? 70.094 4.939 -96.782 1.00 64.06 204 LEU A C 1
ATOM 1657 O O . LEU A 1 204 ? 70.369 4.667 -97.942 1.00 64.06 204 LEU A O 1
ATOM 1661 N N . GLY A 1 205 ? 69.938 6.191 -96.346 1.00 70.50 205 GLY A N 1
ATOM 1662 C CA . GLY A 1 205 ? 70.062 7.361 -97.214 1.00 70.50 205 GLY A CA 1
ATOM 1663 C C . GLY A 1 205 ? 71.491 7.574 -97.697 1.00 70.50 205 GLY A C 1
ATOM 1664 O O . GLY A 1 205 ? 71.710 7.571 -98.904 1.00 70.50 205 GLY A O 1
ATOM 1665 N N . GLU A 1 206 ? 72.457 7.678 -96.780 1.00 73.19 206 GLU A N 1
ATOM 1666 C CA . GLU A 1 206 ? 73.848 7.976 -97.150 1.00 73.19 206 GLU A CA 1
ATOM 1667 C C . GLU A 1 206 ? 74.478 6.806 -97.911 1.00 73.19 206 GLU A C 1
ATOM 1669 O O . GLU A 1 206 ? 75.054 7.023 -98.971 1.00 73.19 206 GLU A O 1
ATOM 1674 N N . ASN A 1 207 ? 74.280 5.552 -97.475 1.00 70.50 207 ASN A N 1
ATOM 1675 C CA . ASN A 1 207 ? 74.842 4.420 -98.224 1.00 70.50 207 ASN A CA 1
ATOM 1676 C C . ASN A 1 207 ? 74.163 4.217 -99.585 1.00 70.50 207 ASN A C 1
ATOM 1678 O O . ASN A 1 207 ? 74.814 3.724 -100.498 1.00 70.50 207 ASN A O 1
ATOM 1682 N N . LEU A 1 208 ? 72.868 4.527 -99.753 1.00 69.38 208 LEU A N 1
ATOM 1683 C CA . LEU A 1 208 ? 72.249 4.458 -101.085 1.00 69.38 208 LEU A CA 1
ATOM 1684 C C . LEU A 1 208 ? 72.748 5.584 -101.983 1.00 69.38 208 LEU A C 1
ATOM 1686 O O . LEU A 1 208 ? 72.963 5.336 -103.164 1.00 69.38 208 LEU A O 1
ATOM 1690 N N . GLU A 1 209 ? 72.921 6.792 -101.450 1.00 73.81 209 GLU A N 1
ATOM 1691 C CA . GLU A 1 209 ? 73.430 7.934 -102.207 1.00 73.81 209 GLU A CA 1
ATOM 1692 C C . GLU A 1 209 ? 74.884 7.711 -102.638 1.00 73.81 209 GLU A C 1
ATOM 1694 O O . GLU A 1 209 ? 75.185 7.858 -103.817 1.00 73.81 209 GLU A O 1
ATOM 1699 N N . GLU A 1 210 ? 75.748 7.232 -101.745 1.00 71.44 210 GLU A N 1
ATOM 1700 C CA . GLU A 1 210 ? 77.139 6.893 -102.067 1.00 71.44 210 GLU A CA 1
ATOM 1701 C C . GLU A 1 210 ? 77.205 5.694 -103.031 1.00 71.44 210 GLU A C 1
ATOM 1703 O O . GLU A 1 210 ? 77.854 5.736 -104.077 1.00 71.44 210 GLU A O 1
ATOM 1708 N N . LEU A 1 211 ? 76.471 4.613 -102.742 1.00 66.56 211 LEU A N 1
ATOM 1709 C CA . LEU A 1 211 ? 76.610 3.376 -103.508 1.00 66.56 211 LEU A CA 1
ATOM 1710 C C . LEU A 1 211 ? 75.942 3.436 -104.883 1.00 66.56 211 LEU A C 1
ATOM 1712 O O . LEU A 1 211 ? 76.450 2.804 -105.807 1.00 66.56 211 LEU A O 1
ATOM 1716 N N . LEU A 1 212 ? 74.814 4.141 -105.026 1.00 65.31 212 LEU A N 1
ATOM 1717 C CA . LEU A 1 212 ? 74.158 4.330 -106.321 1.00 65.31 212 LEU A CA 1
ATOM 1718 C C . LEU A 1 212 ? 74.625 5.600 -107.014 1.00 65.31 212 LEU A C 1
ATOM 1720 O O . LEU A 1 212 ? 74.861 5.535 -108.207 1.00 65.31 212 LEU A O 1
ATOM 1724 N N . GLY A 1 213 ? 74.721 6.732 -106.322 1.00 67.62 213 GLY A N 1
ATOM 1725 C CA . GLY A 1 213 ? 75.083 8.007 -106.936 1.00 67.62 213 GLY A CA 1
ATOM 1726 C C . GLY A 1 213 ? 76.507 7.976 -107.467 1.00 67.62 213 GLY A C 1
ATOM 1727 O O . GLY A 1 213 ? 76.702 8.039 -108.676 1.00 67.62 213 GLY A O 1
ATOM 1728 N N . GLU A 1 214 ? 77.481 7.787 -106.579 1.00 70.00 214 GLU A N 1
ATOM 1729 C CA . GLU A 1 214 ? 78.893 7.884 -106.957 1.00 70.00 214 GLU A CA 1
ATOM 1730 C C . GLU A 1 214 ? 79.325 6.713 -107.846 1.00 70.00 214 GLU A C 1
ATOM 1732 O O . GLU A 1 214 ? 79.881 6.939 -108.918 1.00 70.00 214 GLU A O 1
ATOM 1737 N N . ASN A 1 215 ? 78.986 5.463 -107.496 1.00 68.12 215 ASN A N 1
ATOM 1738 C CA . ASN A 1 215 ? 79.415 4.331 -108.331 1.00 68.12 215 ASN A CA 1
ATOM 1739 C C . ASN A 1 215 ? 78.693 4.263 -109.684 1.00 68.12 215 ASN A C 1
ATOM 1741 O O . ASN A 1 215 ? 79.297 3.791 -110.645 1.00 68.12 215 ASN A O 1
ATOM 1745 N N . LEU A 1 216 ? 77.408 4.647 -109.802 1.00 66.12 216 LEU A N 1
ATOM 1746 C CA . LEU A 1 216 ? 76.787 4.679 -111.136 1.00 66.12 216 LEU A CA 1
ATOM 1747 C C . LEU A 1 216 ? 77.342 5.832 -111.955 1.00 66.12 216 LEU A C 1
ATOM 1749 O O . LEU A 1 216 ? 77.508 5.645 -113.154 1.00 66.12 216 LEU A O 1
ATOM 1753 N N . GLU A 1 217 ? 77.603 6.990 -111.350 1.00 70.12 217 GLU A N 1
ATOM 1754 C CA . GLU A 1 217 ? 78.171 8.129 -112.064 1.00 70.12 217 GLU A CA 1
ATOM 1755 C C . GLU A 1 217 ? 79.574 7.797 -112.579 1.00 70.12 217 GLU A C 1
ATOM 1757 O O . GLU A 1 217 ? 79.801 7.898 -113.780 1.00 70.12 217 GLU A O 1
ATOM 1762 N N . GLU A 1 218 ? 80.460 7.270 -111.733 1.00 68.56 218 GLU A N 1
ATOM 1763 C CA . GLU A 1 218 ? 81.811 6.856 -112.129 1.00 68.56 218 GLU A CA 1
ATOM 1764 C C . GLU A 1 218 ? 81.762 5.762 -113.214 1.00 68.56 218 GLU A C 1
ATOM 1766 O O . GLU A 1 218 ? 82.370 5.880 -114.276 1.00 68.56 218 GLU A O 1
ATOM 1771 N N . LEU A 1 219 ? 80.942 4.722 -113.025 1.00 66.50 219 LEU A N 1
ATOM 1772 C CA . LEU A 1 219 ? 80.925 3.569 -113.929 1.00 66.50 219 LEU A CA 1
ATOM 1773 C C . LEU A 1 219 ? 80.194 3.848 -115.250 1.00 66.50 219 LEU A C 1
ATOM 1775 O O . LEU A 1 219 ? 80.564 3.258 -116.263 1.00 66.50 219 LEU A O 1
ATOM 1779 N N . LEU A 1 220 ? 79.168 4.708 -115.285 1.00 66.88 220 LEU A N 1
ATOM 1780 C CA . LEU A 1 220 ? 78.512 5.090 -116.541 1.00 66.88 220 LEU A CA 1
ATOM 1781 C C . LEU A 1 220 ? 79.250 6.212 -117.252 1.00 66.88 220 LEU A C 1
ATOM 1783 O O . LEU A 1 220 ? 79.423 6.091 -118.458 1.00 66.88 220 LEU A O 1
ATOM 1787 N N . VAL A 1 221 ? 79.628 7.289 -116.560 1.00 70.81 221 VAL A N 1
ATOM 1788 C CA . VAL A 1 221 ? 80.203 8.470 -117.215 1.00 70.81 221 VAL A CA 1
ATOM 1789 C C . VAL A 1 221 ? 81.590 8.144 -117.739 1.00 70.81 221 VAL A C 1
ATOM 1791 O O . VAL A 1 221 ? 81.798 8.283 -118.940 1.00 70.81 221 VAL A O 1
ATOM 1794 N N . GLU A 1 222 ? 82.493 7.623 -116.903 1.00 69.62 222 GLU A N 1
ATOM 1795 C CA . GLU A 1 222 ? 83.870 7.380 -117.344 1.00 69.62 222 GLU A CA 1
ATOM 1796 C C . GLU A 1 222 ? 83.933 6.284 -118.411 1.00 69.62 222 GLU A C 1
ATOM 1798 O O . GLU A 1 222 ? 84.553 6.486 -119.450 1.00 69.62 222 GLU A O 1
ATOM 1803 N N . ASN A 1 223 ? 83.216 5.163 -118.239 1.00 68.81 223 ASN A N 1
ATOM 1804 C CA . ASN A 1 223 ? 83.252 4.103 -119.254 1.00 68.81 223 ASN A CA 1
ATOM 1805 C C . ASN A 1 223 ? 82.535 4.496 -120.554 1.00 68.81 223 ASN A C 1
ATOM 1807 O O . ASN A 1 223 ? 82.943 4.032 -121.616 1.00 68.81 223 ASN A O 1
ATOM 1811 N N . LEU A 1 224 ? 81.452 5.290 -120.519 1.00 68.75 224 LEU A N 1
ATOM 1812 C CA . LEU A 1 224 ? 80.821 5.751 -121.764 1.00 68.75 224 LEU A CA 1
ATOM 1813 C C . LEU A 1 224 ? 81.673 6.800 -122.463 1.00 68.75 224 LEU A C 1
ATOM 1815 O O . LEU A 1 224 ? 81.725 6.765 -123.690 1.00 68.75 224 LEU A O 1
ATOM 1819 N N . GLU A 1 225 ? 82.300 7.715 -121.720 1.00 71.25 225 GLU A N 1
ATOM 1820 C CA . GLU A 1 225 ? 83.207 8.710 -122.291 1.00 71.25 225 GLU A CA 1
ATOM 1821 C C . GLU A 1 225 ? 84.428 8.040 -122.918 1.00 71.25 225 GLU A C 1
ATOM 1823 O O . GLU A 1 225 ? 84.639 8.245 -124.111 1.00 71.25 225 GLU A O 1
ATOM 1828 N N . GLU A 1 226 ? 85.149 7.171 -122.197 1.00 70.56 226 GLU A N 1
ATOM 1829 C CA . GLU A 1 226 ? 86.299 6.445 -122.762 1.00 70.56 226 GLU A CA 1
ATOM 1830 C C . GLU A 1 226 ? 85.894 5.626 -123.993 1.00 70.56 226 GLU A C 1
ATOM 1832 O O . GLU A 1 226 ? 86.537 5.712 -125.037 1.00 70.56 226 GLU A O 1
ATOM 1837 N N . TYR A 1 227 ? 84.791 4.872 -123.919 1.00 70.38 227 TYR A N 1
ATOM 1838 C CA . TYR A 1 227 ? 84.372 4.015 -125.029 1.00 70.38 227 TYR A CA 1
ATOM 1839 C C . TYR A 1 227 ? 83.914 4.817 -126.258 1.00 70.38 227 TYR A C 1
ATOM 1841 O O . TYR A 1 227 ? 84.117 4.385 -127.393 1.00 70.38 227 TYR A O 1
ATOM 1849 N N . LEU A 1 228 ? 83.281 5.983 -126.066 1.00 69.75 228 LEU A N 1
ATOM 1850 C CA . LEU A 1 228 ? 82.900 6.876 -127.167 1.00 69.75 228 LEU A CA 1
ATOM 1851 C C . LEU A 1 228 ? 84.102 7.607 -127.759 1.00 69.75 228 LEU A C 1
ATOM 1853 O O . LEU A 1 228 ? 84.131 7.803 -128.975 1.00 69.75 228 LEU A O 1
ATOM 1857 N N . GLU A 1 229 ? 85.055 8.023 -126.927 1.00 72.62 229 GLU A N 1
ATOM 1858 C CA . GLU A 1 229 ? 86.273 8.699 -127.364 1.00 72.62 229 GLU A CA 1
ATOM 1859 C C . GLU A 1 229 ? 87.150 7.749 -128.187 1.00 72.62 229 GLU A C 1
ATOM 1861 O O . GLU A 1 229 ? 87.501 8.088 -129.317 1.00 72.62 229 GLU A O 1
ATOM 1866 N N . GLU A 1 230 ? 87.375 6.523 -127.704 1.00 72.62 230 GLU A N 1
ATOM 1867 C CA . GLU A 1 230 ? 88.164 5.499 -128.401 1.00 72.62 230 GLU A CA 1
ATOM 1868 C C . GLU A 1 230 ? 87.528 5.120 -129.752 1.00 72.62 230 GLU A C 1
ATOM 1870 O O . GLU A 1 230 ? 88.190 5.130 -130.790 1.00 72.62 230 GLU A O 1
ATOM 1875 N N . ILE A 1 231 ? 86.206 4.898 -129.785 1.00 69.88 231 ILE A N 1
ATOM 1876 C CA . ILE A 1 231 ? 85.475 4.623 -131.032 1.00 69.88 231 ILE A CA 1
ATOM 1877 C C . ILE A 1 231 ? 85.545 5.801 -132.009 1.00 69.88 231 ILE A C 1
ATOM 1879 O O . ILE A 1 231 ? 85.648 5.583 -133.220 1.00 69.88 231 ILE A O 1
ATOM 1883 N N . MET A 1 232 ? 85.440 7.046 -131.530 1.00 69.81 232 MET A N 1
ATOM 1884 C CA . MET A 1 232 ? 85.510 8.213 -132.410 1.00 69.81 232 MET A CA 1
ATOM 1885 C C . MET A 1 232 ? 86.924 8.452 -132.941 1.00 69.81 232 MET A C 1
ATOM 1887 O O . MET A 1 232 ? 87.054 8.776 -134.120 1.00 69.81 232 MET A O 1
ATOM 1891 N N . GLU A 1 233 ? 87.977 8.268 -132.146 1.00 71.44 233 GLU A N 1
ATOM 1892 C CA . GLU A 1 233 ? 89.346 8.368 -132.666 1.00 71.44 233 GLU A CA 1
ATOM 1893 C C . GLU A 1 233 ? 89.626 7.288 -133.713 1.00 71.44 233 GLU A C 1
ATOM 1895 O O . GLU A 1 233 ? 90.042 7.612 -134.827 1.00 71.44 233 GLU A O 1
ATOM 1900 N N . GLU A 1 234 ? 89.334 6.026 -133.399 1.00 68.56 234 GLU A N 1
ATOM 1901 C CA . GLU A 1 234 ? 89.735 4.900 -134.242 1.00 68.56 234 GLU A CA 1
ATOM 1902 C C . GLU A 1 234 ? 88.908 4.847 -135.540 1.00 68.56 234 GLU A C 1
ATOM 1904 O O . GLU A 1 234 ? 89.454 4.756 -136.637 1.00 68.56 234 GLU A O 1
ATOM 1909 N N . LEU A 1 235 ? 87.577 4.993 -135.468 1.00 64.12 235 LEU A N 1
ATOM 1910 C CA . LEU A 1 235 ? 86.739 4.890 -136.667 1.00 64.12 235 LEU A CA 1
ATOM 1911 C C . LEU A 1 235 ? 86.627 6.187 -137.459 1.00 64.12 235 LEU A C 1
ATOM 1913 O O . LEU A 1 235 ? 86.549 6.116 -138.682 1.00 64.12 235 LEU A O 1
ATOM 1917 N N . LEU A 1 236 ? 86.532 7.362 -136.831 1.00 64.44 236 LEU A N 1
ATOM 1918 C CA . LEU A 1 236 ? 86.404 8.607 -137.600 1.00 64.44 236 LEU A CA 1
ATOM 1919 C C . LEU A 1 236 ? 87.768 9.142 -138.012 1.00 64.44 236 LEU A C 1
ATOM 1921 O O . LEU A 1 236 ? 87.889 9.576 -139.155 1.00 64.44 236 LEU A O 1
ATOM 1925 N N . GLY A 1 237 ? 88.771 9.092 -137.132 1.00 67.19 237 GLY A N 1
ATOM 1926 C CA . GLY A 1 237 ? 90.118 9.582 -137.417 1.00 67.19 237 GLY A CA 1
ATOM 1927 C C . GLY A 1 237 ? 90.769 8.822 -138.568 1.00 67.19 237 GLY A C 1
ATOM 1928 O O . GLY A 1 237 ? 91.089 9.428 -139.594 1.00 67.19 237 GLY A O 1
ATOM 1929 N N . GLU A 1 238 ? 90.877 7.497 -138.444 1.00 68.31 238 GLU A N 1
ATOM 1930 C CA . GLU A 1 238 ? 91.555 6.678 -139.456 1.00 68.31 238 GLU A CA 1
ATOM 1931 C C . GLU A 1 238 ? 90.803 6.671 -140.793 1.00 68.31 238 GLU A C 1
ATOM 1933 O O . GLU A 1 238 ? 91.411 6.891 -141.840 1.00 68.31 238 GLU A O 1
ATOM 1938 N N . ASN A 1 239 ? 89.470 6.517 -140.787 1.00 65.56 239 ASN A N 1
ATOM 1939 C CA . ASN A 1 239 ? 88.705 6.515 -142.041 1.00 65.56 239 ASN A CA 1
ATOM 1940 C C . ASN A 1 239 ? 88.725 7.884 -142.742 1.00 65.56 239 ASN A C 1
ATOM 1942 O O . 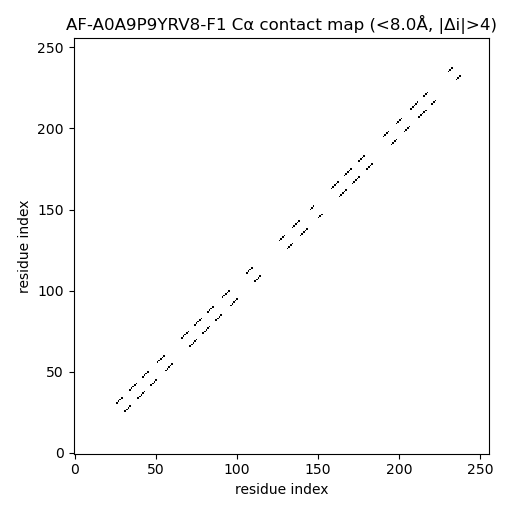ASN A 1 239 ? 88.682 7.935 -143.973 1.00 65.56 239 ASN A O 1
ATOM 1946 N N . LEU A 1 240 ? 88.759 9.003 -142.000 1.00 64.88 240 LEU A N 1
ATOM 1947 C CA . LEU A 1 240 ? 88.893 10.332 -142.607 1.00 64.88 240 LEU A CA 1
ATOM 1948 C C . LEU A 1 240 ? 90.295 10.556 -143.167 1.00 64.88 240 LEU A C 1
ATOM 1950 O O . LEU A 1 240 ? 90.402 11.118 -144.259 1.00 64.88 240 LEU A O 1
ATOM 1954 N N . GLU A 1 241 ? 91.346 10.132 -142.462 1.00 67.62 241 GLU A N 1
ATOM 1955 C CA . GLU A 1 241 ? 92.719 10.223 -142.966 1.00 67.62 241 GLU A CA 1
ATOM 1956 C C . GLU A 1 241 ? 92.919 9.374 -144.220 1.00 67.62 241 GLU A C 1
ATOM 1958 O O . GLU A 1 241 ? 93.430 9.888 -145.216 1.00 67.62 241 GLU A O 1
ATOM 1963 N N . GLU A 1 242 ? 92.467 8.120 -144.217 1.00 67.25 242 GLU A N 1
ATOM 1964 C CA . GLU A 1 242 ? 92.594 7.225 -145.367 1.00 67.25 242 GLU A CA 1
ATOM 1965 C C . GLU A 1 242 ? 91.782 7.758 -146.559 1.00 67.25 242 GLU A C 1
ATOM 1967 O O . GLU A 1 242 ? 92.314 7.943 -147.657 1.00 67.25 242 GLU A O 1
ATOM 1972 N 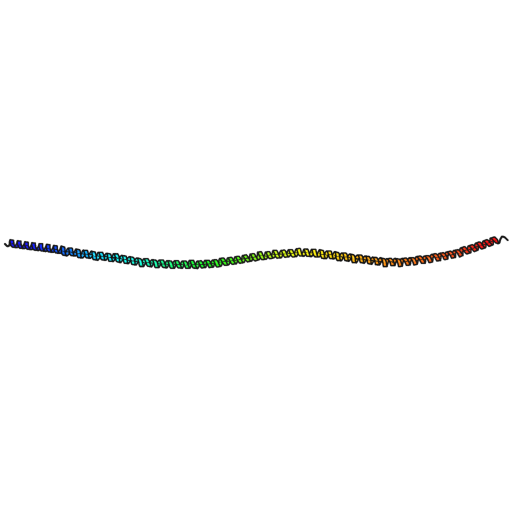N . PHE A 1 243 ? 90.516 8.140 -146.340 1.00 67.94 243 PHE A N 1
ATOM 1973 C CA . PHE A 1 243 ? 89.661 8.655 -147.409 1.00 67.94 243 PHE A CA 1
ATOM 1974 C C . PHE A 1 243 ? 90.164 9.985 -147.987 1.00 67.94 243 PHE A C 1
ATOM 1976 O O . PHE A 1 243 ? 90.100 10.185 -149.203 1.00 67.94 243 PHE A O 1
ATOM 1983 N N . LEU A 1 244 ? 90.641 10.922 -147.159 1.00 66.31 244 LEU A N 1
ATOM 1984 C CA . LEU A 1 244 ? 91.163 12.204 -147.645 1.00 66.31 244 LEU A CA 1
ATOM 1985 C C . LEU A 1 244 ? 92.556 12.051 -148.260 1.00 66.31 244 LEU A C 1
ATOM 1987 O O . LEU A 1 244 ? 92.810 12.672 -149.293 1.00 66.31 244 LEU A O 1
ATOM 1991 N N . GLY A 1 245 ? 93.426 11.226 -147.676 1.00 67.00 245 GLY A N 1
ATOM 1992 C CA . GLY A 1 245 ? 94.779 10.965 -148.160 1.00 67.00 245 GLY A CA 1
ATOM 1993 C C . GLY A 1 245 ? 94.778 10.333 -149.548 1.00 67.00 245 GLY A C 1
ATOM 1994 O O . GLY A 1 245 ? 95.376 10.885 -150.476 1.00 67.00 245 GLY A O 1
ATOM 1995 N N . GLU A 1 246 ? 94.022 9.247 -149.729 1.00 65.75 246 GLU A N 1
ATOM 1996 C CA . GLU A 1 246 ? 93.944 8.553 -151.016 1.00 65.75 246 GLU A CA 1
ATOM 1997 C C . GLU A 1 246 ? 93.274 9.410 -152.101 1.00 65.75 246 GLU A C 1
ATOM 1999 O O . GLU A 1 246 ? 93.740 9.462 -153.245 1.00 65.75 246 GLU A O 1
ATOM 2004 N N . ASN A 1 247 ? 92.200 10.136 -151.763 1.00 62.84 247 ASN A N 1
ATOM 2005 C CA . ASN A 1 247 ? 91.514 10.981 -152.741 1.00 62.84 247 ASN A CA 1
ATOM 2006 C C . ASN A 1 247 ? 92.329 12.225 -153.122 1.00 62.84 247 ASN A C 1
ATOM 2008 O O . ASN A 1 247 ? 92.284 12.634 -154.286 1.00 62.84 247 ASN A O 1
ATOM 2012 N N . LEU A 1 248 ? 93.086 12.826 -152.194 1.00 63.44 248 LEU A N 1
ATOM 2013 C CA . LEU A 1 248 ? 93.964 13.964 -152.493 1.00 63.44 248 LEU A CA 1
ATOM 2014 C C . LEU A 1 248 ? 95.177 13.547 -153.333 1.00 63.44 248 LEU A C 1
ATOM 2016 O O . LEU A 1 248 ? 95.502 14.255 -154.292 1.00 63.44 248 LEU A O 1
ATOM 2020 N N . GLU A 1 249 ? 95.803 12.398 -153.052 1.00 61.75 249 GLU A N 1
ATOM 2021 C CA . GLU A 1 249 ? 96.868 11.857 -153.911 1.00 61.75 249 GLU A CA 1
ATOM 2022 C C . GLU A 1 249 ? 96.352 11.548 -155.322 1.00 61.75 249 GLU A C 1
ATOM 2024 O O . GLU A 1 249 ? 96.977 11.935 -156.318 1.00 61.75 249 GLU A O 1
ATOM 2029 N N . ALA A 1 250 ? 95.172 10.931 -155.437 1.00 60.62 250 ALA A N 1
ATOM 2030 C CA . ALA A 1 250 ? 94.568 10.612 -156.728 1.00 60.62 250 ALA A CA 1
ATOM 2031 C C . ALA A 1 250 ? 94.197 11.861 -157.555 1.00 60.62 250 ALA A C 1
ATOM 2033 O O . ALA A 1 250 ? 94.266 11.818 -158.791 1.00 60.62 250 ALA A O 1
ATOM 2034 N N . LEU A 1 251 ? 93.815 12.972 -156.908 1.00 59.75 251 LEU A N 1
ATOM 2035 C CA . LEU A 1 251 ? 93.460 14.227 -157.585 1.00 59.75 251 LEU A CA 1
ATOM 2036 C C . LEU A 1 251 ? 94.687 15.042 -158.020 1.00 59.75 251 LEU A C 1
ATOM 2038 O O . LEU A 1 251 ? 94.666 15.653 -159.091 1.00 59.75 251 LEU A O 1
ATOM 2042 N N . LEU A 1 252 ? 95.746 15.067 -157.206 1.00 61.00 252 LEU A N 1
ATOM 2043 C CA . LEU A 1 252 ? 96.941 15.879 -157.466 1.00 61.00 252 LEU A CA 1
ATOM 2044 C C . LEU A 1 252 ? 97.953 15.175 -158.384 1.00 61.00 252 LEU A C 1
ATOM 2046 O O . LEU A 1 252 ? 98.640 15.850 -159.149 1.00 61.00 252 LEU A O 1
ATOM 2050 N N . GLY A 1 253 ? 97.997 13.839 -158.398 1.00 60.44 253 GLY A N 1
ATOM 2051 C CA . GLY A 1 253 ? 98.913 13.071 -159.251 1.00 60.44 253 GLY A CA 1
ATOM 2052 C C . GLY A 1 253 ? 98.567 13.056 -160.749 1.00 60.44 253 GLY A C 1
ATOM 2053 O O . GLY A 1 253 ? 99.425 12.743 -161.568 1.00 60.44 253 GLY A O 1
ATOM 2054 N N . LYS A 1 254 ? 97.331 13.406 -161.140 1.00 59.84 254 LYS A N 1
ATOM 2055 C CA . LYS A 1 254 ? 96.858 13.356 -162.543 1.00 59.84 254 LYS A CA 1
ATOM 2056 C C . LYS A 1 254 ? 96.992 14.668 -163.334 1.00 59.84 254 LYS A C 1
ATOM 2058 O O . LYS A 1 254 ? 96.530 14.722 -164.470 1.00 59.84 254 LYS A O 1
ATOM 2063 N N . ASN A 1 255 ? 97.626 15.700 -162.771 1.00 51.88 255 ASN A N 1
ATOM 2064 C CA . ASN A 1 255 ? 97.878 16.987 -163.443 1.00 51.88 255 ASN A CA 1
ATOM 2065 C C . ASN A 1 255 ? 99.370 17.256 -163.753 1.00 51.88 255 ASN A C 1
ATOM 2067 O O . ASN A 1 255 ? 99.788 18.414 -163.814 1.00 51.88 255 ASN A O 1
ATOM 2071 N N . LEU A 1 256 ? 100.154 16.199 -164.001 1.00 46.06 256 LEU A N 1
ATOM 2072 C CA . LEU A 1 256 ? 101.465 16.259 -164.669 1.00 46.06 256 LEU A CA 1
ATOM 2073 C C . LEU A 1 256 ? 101.443 15.459 -165.976 1.00 46.06 256 LEU A C 1
ATOM 2075 O O . LEU A 1 256 ? 101.002 14.289 -165.940 1.00 46.06 256 LEU A O 1
#

Sequence (256 aa):
MESMENSLEESLEKYQEAYLEAYLEEIMAELLGENLEEILGENLEELLGKNLEEILGENLEEYLEEIMAELLGENLEEILGENLEELLGKNLEEILGENLEEYLEEIMAELLMENLEEYLEAYLEEIMEELLGENQKGILGENLEEYLEEIMAELLRENLKEILGENLEELLGENLEELLVENLEEYLEEIMEELLGENLKGILGENLEELLGENLEELLVENLEEYLEEIMEELLGENLEEFLGENLEALLGKNL

Mean predicted aligned error: 21.71 Å

Foldseek 3Di:
DVVVVVVVVVVVVVVVVVVVVVVVVVCCCVVVVVCCCCVVVVCCCCVVVVVCCCVCPVVVVVVVVVCCCCVVVVCCCCVVVVCCCCVVVVCCCCVVVVVVVVVCVVCCCCVVVVVVVVVCVVVVVCCCCCVVVVCCCCVVVVVVCCCCVPVVVVVCVVCCCCVVVVCCCCVVVVCVCCVVVVVVVVVVVVCCCVVVVVCCCCVVVVCCCCVVVVVVCCVVVVVVVVVVVVCCCPPVVVVVCVVCVVVVCVVVVPPD

Solvent-accessible surface area (backbone atoms only — not comparable to full-atom values): 13199 Å² total; per-residue (Å²): 108,69,75,57,52,55,54,49,50,54,52,48,51,54,50,51,50,54,50,51,50,53,52,49,50,51,48,46,48,54,62,49,47,48,49,47,46,51,58,50,48,51,48,45,48,52,59,50,49,50,49,47,45,50,54,58,45,53,52,45,49,53,54,49,50,51,48,46,47,51,63,51,47,48,48,46,47,52,58,51,48,51,47,45,47,51,60,49,48,50,49,45,47,50,56,58,45,51,52,48,50,52,53,48,50,51,49,48,48,52,60,50,49,52,53,49,49,54,51,49,50,54,55,48,50,52,48,46,49,53,60,52,46,48,47,47,47,48,59,55,47,52,51,48,49,51,49,50,56,50,54,48,47,49,53,50,51,51,50,47,46,51,57,52,48,49,49,44,47,52,61,48,47,51,50,45,46,52,58,47,49,52,51,50,49,52,53,49,48,52,49,46,47,54,62,48,47,47,46,47,48,48,59,52,46,51,50,46,45,50,60,50,50,53,51,46,47,54,59,49,50,52,52,50,48,52,54,51,49,54,50,46,49,58,57,51,46,50,52,49,49,53,56,50,50,56,52,50,51,62,62,63,67,72,80,115